Protein AF-A0A3M1WY08-F1 (afdb_monomer_lite)

Foldseek 3Di:
DPPDPPPPCCPLVVVLQVCLVPQDPVVLVVLLCVQAVPPDLPPDDPVNLLSSLLSLLSSCVVPVAPSLVVLLVSQVVCLVVLHAHQSNLSNLSSNLSHDCVPCVVVLLVLLQRPSNYPNLSNLLSCLLSLVLVCLVVLVVQLVVLVVQLVVDPDPVSVVVSVVSNVSSVVSNCSNVVVDVDRDDRPNVVCDRPVVNVVVVVVVVVVVVD

Radius of gyration: 18.57 Å; chains: 1; bounding box: 56×41×45 Å

Structure (mmCIF, N/CA/C/O backbone):
data_AF-A0A3M1WY08-F1
#
_entry.id   AF-A0A3M1WY08-F1
#
loop_
_atom_site.group_PDB
_atom_site.id
_atom_site.type_symbol
_atom_site.label_atom_id
_atom_site.label_alt_id
_atom_site.label_comp_id
_atom_site.label_asym_id
_atom_site.label_entity_id
_atom_site.label_seq_id
_atom_site.pdbx_PDB_ins_code
_atom_site.Cartn_x
_atom_site.Cartn_y
_atom_site.Cartn_z
_atom_site.occupancy
_atom_site.B_iso_or_equiv
_atom_site.auth_seq_id
_atom_site.auth_comp_id
_atom_site.auth_asym_id
_atom_site.auth_atom_id
_atom_site.pdbx_PDB_model_num
ATOM 1 N N . ASP A 1 1 ? 39.973 3.305 21.437 1.00 39.00 1 ASP A N 1
ATOM 2 C CA . ASP A 1 1 ? 38.713 2.553 21.429 1.00 39.00 1 ASP A CA 1
ATOM 3 C C . ASP A 1 1 ? 38.154 2.659 20.017 1.00 39.00 1 ASP A C 1
ATOM 5 O O . ASP A 1 1 ? 37.975 3.789 19.579 1.00 39.00 1 ASP A O 1
ATOM 9 N N . PRO A 1 2 ? 38.047 1.570 19.239 1.00 34.75 2 PRO A N 1
ATOM 10 C CA . PRO A 1 2 ? 37.620 1.610 17.841 1.00 34.75 2 PRO A CA 1
ATOM 11 C C . PRO A 1 2 ? 36.084 1.675 17.720 1.00 34.75 2 PRO A C 1
ATOM 13 O O . PRO A 1 2 ? 35.477 0.913 16.980 1.00 34.75 2 PRO A O 1
ATOM 16 N N . ASN A 1 3 ? 35.474 2.605 18.453 1.00 42.81 3 ASN A N 1
ATOM 17 C CA . ASN A 1 3 ? 34.125 3.131 18.248 1.00 42.81 3 ASN A CA 1
ATOM 18 C C . ASN A 1 3 ? 34.355 4.517 17.617 1.00 42.81 3 ASN A C 1
ATOM 20 O O . ASN A 1 3 ? 35.077 5.313 18.207 1.00 42.81 3 ASN A O 1
ATOM 24 N N . THR A 1 4 ? 33.928 4.878 16.410 1.00 40.69 4 THR A N 1
ATOM 25 C CA . THR A 1 4 ? 32.562 4.856 15.866 1.00 40.69 4 THR A CA 1
ATOM 26 C C . THR A 1 4 ? 32.618 4.964 14.331 1.00 40.69 4 THR A C 1
ATOM 28 O O . THR A 1 4 ? 32.164 5.937 13.734 1.00 40.69 4 THR A O 1
ATOM 31 N N . GLY A 1 5 ? 33.240 3.991 13.668 1.00 36.59 5 GLY A N 1
ATOM 32 C CA . GLY A 1 5 ? 33.215 3.896 12.209 1.00 36.59 5 GLY A CA 1
AT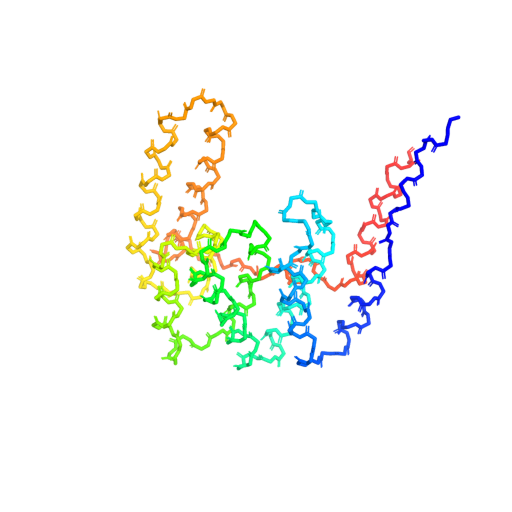OM 33 C C . GLY A 1 5 ? 31.953 3.183 11.737 1.00 36.59 5 GLY A C 1
ATOM 34 O O . GLY A 1 5 ? 32.057 2.072 11.226 1.00 36.59 5 GLY A O 1
ATOM 35 N N . GLN A 1 6 ? 30.772 3.779 11.929 1.00 37.97 6 GLN A N 1
ATOM 36 C CA . GLN A 1 6 ? 29.616 3.392 11.120 1.00 37.97 6 GLN A CA 1
ATOM 37 C C . GLN A 1 6 ? 29.927 3.845 9.695 1.00 37.97 6 GLN A C 1
ATOM 39 O O . GLN A 1 6 ? 29.707 4.992 9.318 1.00 37.97 6 GLN A O 1
ATOM 44 N N . SER A 1 7 ? 30.541 2.949 8.925 1.00 37.81 7 SER A N 1
ATOM 45 C CA . SER A 1 7 ? 30.553 3.062 7.477 1.00 37.81 7 SER A CA 1
ATOM 46 C C . SER A 1 7 ? 29.092 3.031 7.056 1.00 37.81 7 SER A C 1
ATOM 48 O O . SER A 1 7 ? 28.492 1.960 7.065 1.00 37.81 7 SER A O 1
ATOM 50 N N . LEU A 1 8 ? 28.509 4.197 6.757 1.00 41.47 8 LEU A N 1
ATOM 51 C CA . LEU A 1 8 ? 27.270 4.284 5.989 1.00 41.47 8 LEU A CA 1
ATOM 52 C C . LEU A 1 8 ? 27.495 3.402 4.763 1.00 41.47 8 LEU A C 1
ATOM 54 O O . LEU A 1 8 ? 28.369 3.681 3.938 1.00 41.47 8 LEU A O 1
ATOM 58 N N . CYS A 1 9 ? 26.841 2.248 4.730 1.00 39.50 9 CYS A N 1
ATOM 59 C CA . CYS A 1 9 ? 27.095 1.261 3.704 1.00 39.50 9 CYS A CA 1
ATOM 60 C C . CYS A 1 9 ? 26.391 1.741 2.432 1.00 39.50 9 CYS A C 1
ATOM 62 O O . CYS A 1 9 ? 25.242 1.411 2.189 1.00 39.50 9 CYS A O 1
ATOM 64 N N . TYR A 1 10 ? 27.069 2.559 1.624 1.00 46.62 10 TYR A N 1
ATOM 65 C CA . TYR A 1 10 ? 26.582 3.065 0.330 1.00 46.62 10 TYR A CA 1
ATOM 66 C C . TYR A 1 10 ? 26.549 1.984 -0.774 1.00 46.62 10 TYR A C 1
ATOM 68 O O . TYR A 1 10 ? 26.528 2.292 -1.965 1.00 46.62 10 TYR A O 1
ATOM 76 N N . GLU A 1 11 ? 26.630 0.706 -0.414 1.00 47.31 11 GLU A N 1
ATOM 77 C CA . GLU A 1 11 ? 26.754 -0.415 -1.350 1.00 47.31 11 GLU A CA 1
ATOM 78 C C . GLU A 1 11 ? 25.417 -0.840 -1.997 1.00 47.31 11 GLU A C 1
ATOM 80 O O . GLU A 1 11 ? 25.433 -1.105 -3.205 1.00 47.31 11 GLU A O 1
ATOM 85 N N . PRO A 1 12 ? 24.254 -0.830 -1.304 1.00 57.78 12 PRO A N 1
ATOM 86 C CA . PRO A 1 12 ? 22.945 -1.059 -1.937 1.00 57.78 12 PRO A CA 1
ATOM 87 C C . PRO A 1 12 ? 22.612 -0.009 -3.007 1.00 57.78 12 PRO A C 1
ATOM 89 O O . PRO A 1 12 ? 22.041 -0.294 -4.065 1.00 57.78 12 PRO A O 1
ATOM 92 N N . LEU A 1 13 ? 23.129 1.193 -2.786 1.00 55.31 13 LEU A N 1
ATOM 93 C CA . LEU A 1 13 ? 22.797 2.378 -3.534 1.00 55.31 13 LEU A CA 1
ATOM 94 C C . LEU A 1 13 ? 23.194 2.351 -5.012 1.00 55.31 13 LEU A C 1
ATOM 96 O O . LEU A 1 13 ? 22.468 2.833 -5.885 1.00 55.31 13 LEU A O 1
ATOM 100 N N . TRP A 1 14 ? 24.361 1.783 -5.317 1.00 54.50 14 TRP A N 1
ATOM 101 C CA . TRP A 1 14 ? 24.829 1.670 -6.698 1.00 54.50 14 TRP A CA 1
ATOM 102 C C . TRP A 1 14 ? 23.958 0.714 -7.511 1.00 54.50 14 TRP A C 1
ATOM 104 O O . TRP A 1 14 ? 23.712 0.968 -8.692 1.00 54.50 14 TRP A O 1
ATOM 114 N N . TYR A 1 15 ? 23.443 -0.347 -6.883 1.00 59.69 15 TYR A N 1
ATOM 115 C CA . TYR A 1 15 ? 22.494 -1.242 -7.536 1.00 59.69 15 TYR A CA 1
ATOM 116 C C . TYR A 1 15 ? 21.164 -0.540 -7.792 1.00 59.69 15 TYR A C 1
ATOM 118 O O . TYR A 1 15 ? 20.633 -0.686 -8.891 1.00 59.69 15 TYR A O 1
ATOM 126 N N . ALA A 1 16 ? 20.675 0.280 -6.857 1.00 61.69 16 ALA A N 1
ATOM 127 C CA . ALA A 1 16 ? 19.455 1.057 -7.056 1.00 61.69 16 ALA A CA 1
ATOM 128 C C . ALA A 1 16 ? 19.590 2.095 -8.184 1.00 61.69 16 ALA A C 1
ATOM 130 O O . ALA A 1 16 ? 18.712 2.195 -9.043 1.00 61.69 16 ALA A O 1
ATOM 131 N N . ILE A 1 17 ? 20.723 2.803 -8.259 1.00 61.94 17 ILE A N 1
ATOM 132 C CA . ILE A 1 17 ? 21.015 3.766 -9.336 1.00 61.94 17 ILE A CA 1
ATOM 133 C C . ILE A 1 17 ? 21.046 3.082 -10.711 1.00 61.94 17 ILE A C 1
ATOM 135 O O . ILE A 1 17 ? 20.491 3.607 -11.680 1.00 61.94 17 ILE A O 1
ATOM 139 N N . VAL A 1 18 ? 21.690 1.915 -10.819 1.00 62.09 18 VAL A N 1
ATOM 140 C CA . VAL A 1 18 ? 21.754 1.165 -12.083 1.00 62.09 18 VAL A CA 1
ATOM 141 C C . VAL A 1 18 ? 20.388 0.565 -12.426 1.00 62.09 18 VAL A C 1
ATOM 143 O O . VAL A 1 18 ? 19.943 0.680 -13.569 1.00 62.09 18 VAL A O 1
ATOM 146 N N . ALA A 1 19 ? 19.692 -0.024 -11.451 1.00 64.44 19 ALA A N 1
ATOM 147 C CA . ALA A 1 19 ? 18.370 -0.615 -11.640 1.00 64.44 19 ALA A CA 1
ATOM 148 C C . ALA A 1 19 ? 17.331 0.419 -12.104 1.00 64.44 19 ALA A C 1
ATOM 150 O O . ALA A 1 19 ? 16.532 0.108 -12.986 1.00 64.44 19 ALA A O 1
ATOM 151 N N . GLU A 1 20 ? 17.400 1.667 -11.617 1.00 70.81 20 GLU A N 1
ATOM 152 C CA . GLU A 1 20 ? 16.514 2.765 -12.043 1.00 70.81 20 GLU A CA 1
ATOM 153 C C . GLU A 1 20 ? 16.529 2.972 -13.571 1.00 70.81 20 GLU A C 1
ATOM 155 O O . GLU A 1 20 ? 15.514 3.339 -14.169 1.00 70.81 20 GLU A O 1
ATOM 160 N N . LYS A 1 21 ? 17.676 2.747 -14.227 1.00 79.69 21 LYS A N 1
ATOM 161 C CA . LYS A 1 21 ? 17.840 2.937 -15.681 1.00 79.69 21 LYS A CA 1
ATOM 162 C C . LYS A 1 21 ? 17.587 1.671 -16.500 1.00 79.69 21 LYS A C 1
ATOM 164 O O . LYS A 1 21 ? 17.552 1.744 -17.729 1.00 79.69 21 LYS A O 1
ATOM 169 N N . HIS A 1 22 ? 17.392 0.532 -15.843 1.00 83.94 22 HIS A N 1
ATOM 170 C CA . HIS A 1 22 ? 17.233 -0.775 -16.473 1.00 83.94 22 HIS A CA 1
ATOM 171 C C . HIS A 1 22 ? 16.043 -1.533 -15.864 1.00 83.94 22 HIS A C 1
ATOM 173 O O . HIS A 1 22 ? 16.245 -2.563 -15.218 1.00 83.94 22 HIS A O 1
ATOM 179 N N . PRO A 1 23 ? 14.803 -1.042 -16.061 1.00 86.06 23 PRO A N 1
ATOM 180 C CA . PRO A 1 23 ? 13.625 -1.681 -15.493 1.00 86.06 23 PRO A CA 1
ATOM 181 C C . PRO A 1 23 ? 13.469 -3.105 -16.040 1.00 86.06 23 PRO A C 1
ATOM 183 O O . PRO A 1 23 ? 13.414 -3.324 -17.252 1.00 86.06 23 PRO A O 1
ATOM 186 N N . ASP A 1 24 ? 13.382 -4.077 -15.134 1.00 89.50 24 ASP A N 1
ATOM 187 C CA . ASP A 1 24 ? 13.261 -5.495 -15.460 1.00 89.50 24 ASP A CA 1
ATOM 188 C C . ASP A 1 24 ? 12.313 -6.180 -14.472 1.00 89.50 24 ASP A C 1
ATOM 190 O O . ASP A 1 24 ? 12.511 -6.132 -13.257 1.00 89.50 24 ASP A O 1
ATOM 194 N N . LEU A 1 25 ? 11.291 -6.860 -14.996 1.00 91.25 25 LEU A N 1
ATOM 195 C CA . LEU A 1 25 ? 10.300 -7.588 -14.199 1.00 91.25 25 LEU A CA 1
ATOM 196 C C . LEU A 1 25 ? 10.903 -8.654 -13.274 1.00 91.25 25 LEU A C 1
ATOM 198 O O . LEU A 1 25 ? 10.283 -9.020 -12.275 1.00 91.25 25 LEU A O 1
ATOM 202 N N . ARG A 1 26 ? 12.103 -9.160 -13.579 1.00 91.94 26 ARG A N 1
ATOM 203 C CA . ARG A 1 26 ? 12.811 -10.133 -12.732 1.00 91.94 26 ARG A CA 1
ATOM 204 C C . ARG A 1 26 ? 13.251 -9.543 -11.393 1.00 91.94 26 ARG A C 1
ATOM 206 O O . ARG A 1 26 ? 13.532 -10.314 -10.484 1.00 91.94 26 ARG A O 1
ATOM 213 N N . LEU A 1 27 ? 13.296 -8.216 -11.263 1.00 91.06 27 LEU A N 1
ATOM 214 C CA . LEU A 1 27 ? 13.637 -7.530 -10.014 1.00 91.06 27 LEU A CA 1
ATOM 215 C C . LEU A 1 27 ? 12.476 -7.498 -9.016 1.00 91.06 27 LEU A C 1
ATOM 217 O O . LEU A 1 27 ? 12.706 -7.314 -7.829 1.00 91.06 27 LEU A O 1
ATOM 221 N N . VAL A 1 28 ? 11.241 -7.713 -9.471 1.00 94.25 28 VAL A N 1
ATOM 222 C CA . VAL A 1 28 ? 10.043 -7.549 -8.635 1.00 94.25 28 VAL A CA 1
ATOM 223 C C . VAL A 1 28 ? 10.025 -8.533 -7.471 1.00 94.25 28 VAL A C 1
ATOM 225 O O . VAL A 1 28 ? 9.805 -8.121 -6.340 1.00 94.25 28 VAL A O 1
ATOM 228 N N . ASP A 1 29 ? 10.273 -9.820 -7.731 1.00 93.75 29 ASP A N 1
ATOM 229 C CA . ASP A 1 29 ? 10.226 -10.835 -6.672 1.00 93.75 29 ASP A CA 1
ATOM 230 C C . ASP A 1 29 ? 11.361 -10.628 -5.640 1.00 93.75 29 ASP A C 1
ATOM 232 O O . ASP A 1 29 ? 11.044 -10.572 -4.457 1.00 93.75 29 ASP A O 1
ATOM 236 N N . PRO A 1 30 ? 12.634 -10.388 -6.032 1.00 91.56 30 PRO A N 1
ATOM 237 C CA . PRO A 1 30 ? 13.692 -10.023 -5.083 1.00 91.56 30 PRO A CA 1
ATOM 238 C C . PRO A 1 30 ? 13.403 -8.767 -4.252 1.00 91.56 30 PRO A C 1
ATOM 240 O O . PRO A 1 30 ? 13.716 -8.745 -3.066 1.00 91.56 30 PRO A O 1
ATOM 243 N N . LEU A 1 31 ? 12.809 -7.726 -4.849 1.00 92.31 31 LEU A N 1
ATOM 244 C CA . LEU A 1 31 ? 12.444 -6.502 -4.125 1.00 92.31 31 LEU A CA 1
ATOM 245 C C . LEU A 1 31 ? 11.322 -6.766 -3.116 1.00 92.31 31 LEU A C 1
ATOM 247 O O . LEU A 1 31 ? 11.406 -6.325 -1.973 1.00 92.31 31 LEU A O 1
ATOM 251 N N . LEU A 1 32 ? 10.293 -7.516 -3.517 1.00 94.12 32 LEU A N 1
ATOM 252 C CA . LEU A 1 32 ? 9.224 -7.926 -2.609 1.00 94.12 32 LEU A CA 1
ATOM 253 C C . LEU A 1 32 ? 9.763 -8.805 -1.482 1.00 94.12 32 LEU A C 1
ATOM 255 O O . LEU A 1 32 ? 9.368 -8.605 -0.342 1.00 94.12 32 LEU A O 1
ATOM 259 N N . ASP A 1 33 ? 10.670 -9.736 -1.768 1.00 90.75 33 ASP A N 1
ATOM 260 C CA . ASP A 1 33 ? 11.276 -10.584 -0.742 1.00 90.75 33 ASP A CA 1
ATOM 261 C C . ASP A 1 33 ? 12.141 -9.770 0.229 1.00 90.75 33 ASP A C 1
ATOM 263 O O . ASP A 1 33 ? 12.034 -9.974 1.435 1.00 90.75 33 ASP A O 1
ATOM 267 N N . CYS A 1 34 ? 12.915 -8.802 -0.274 1.00 88.69 34 CYS A N 1
ATOM 268 C CA . CYS A 1 34 ? 13.698 -7.875 0.546 1.00 88.69 34 CYS A CA 1
ATOM 269 C C . CYS A 1 34 ? 12.821 -7.084 1.526 1.00 88.69 34 CYS A C 1
ATOM 271 O O . CYS A 1 34 ? 13.208 -6.884 2.674 1.00 88.69 34 CYS A O 1
ATOM 273 N N . ILE A 1 35 ? 11.648 -6.631 1.077 1.00 90.56 35 ILE A N 1
ATOM 274 C CA . ILE A 1 35 ? 10.752 -5.812 1.900 1.00 90.56 35 ILE A CA 1
ATOM 275 C C . ILE A 1 35 ? 9.895 -6.679 2.828 1.00 90.56 35 ILE A C 1
ATOM 277 O O . ILE A 1 35 ? 9.700 -6.331 3.986 1.00 90.56 35 ILE A O 1
ATOM 281 N N . LEU A 1 36 ? 9.351 -7.790 2.330 1.00 92.00 36 LEU A N 1
ATOM 282 C CA . LEU A 1 36 ? 8.291 -8.553 2.999 1.00 92.00 36 LEU A CA 1
ATOM 283 C C . LEU A 1 36 ? 8.791 -9.781 3.765 1.00 92.00 36 LEU A C 1
ATOM 285 O O . LEU A 1 36 ? 8.032 -10.360 4.540 1.00 92.00 36 LEU A O 1
ATOM 289 N N . ASN A 1 37 ? 10.042 -10.194 3.555 1.00 87.50 37 ASN A N 1
ATOM 290 C CA . ASN A 1 37 ? 10.670 -11.308 4.263 1.00 87.50 37 ASN A CA 1
ATOM 291 C C . ASN A 1 37 ? 12.066 -10.913 4.802 1.00 87.50 37 ASN A C 1
ATOM 293 O O . ASN A 1 37 ? 13.048 -11.581 4.463 1.00 87.50 37 ASN A O 1
ATOM 297 N N . PRO A 1 38 ? 12.188 -9.842 5.613 1.00 80.50 38 PRO A N 1
ATOM 298 C CA . PRO A 1 38 ? 13.476 -9.453 6.189 1.00 80.50 38 PRO A CA 1
ATOM 299 C C . PRO A 1 38 ? 14.021 -10.548 7.123 1.00 80.50 38 PRO A C 1
ATOM 301 O O . PRO A 1 38 ? 13.250 -11.253 7.780 1.00 80.50 38 PRO A O 1
ATOM 304 N N . GLU A 1 39 ? 15.351 -10.692 7.192 1.00 74.19 39 GLU A N 1
ATOM 305 C CA . GLU A 1 39 ? 16.006 -11.673 8.077 1.00 74.19 39 GLU A CA 1
ATOM 306 C C . GLU A 1 39 ? 15.696 -11.410 9.560 1.00 74.19 39 GLU A C 1
ATOM 308 O O . GLU A 1 39 ? 15.481 -12.355 10.321 1.00 74.19 39 GLU A O 1
ATOM 313 N N . ASP A 1 40 ? 15.604 -10.134 9.943 1.00 71.25 40 ASP A N 1
ATOM 314 C CA . ASP A 1 40 ? 15.055 -9.680 11.216 1.00 71.25 40 ASP A CA 1
ATOM 315 C C . ASP A 1 40 ? 13.958 -8.631 10.941 1.00 71.25 40 ASP A C 1
ATOM 317 O O . ASP A 1 40 ? 14.243 -7.563 10.394 1.00 71.25 40 ASP A O 1
ATOM 321 N N . PRO A 1 41 ? 12.691 -8.900 11.303 1.00 63.88 41 PRO A N 1
ATOM 322 C CA . PRO A 1 41 ? 11.586 -7.973 11.089 1.00 63.88 41 PRO A CA 1
ATOM 323 C C . PRO A 1 41 ? 11.631 -6.736 11.992 1.00 63.88 41 PRO A C 1
ATOM 325 O O . PRO A 1 41 ? 10.709 -5.933 11.889 1.00 63.88 41 PRO A O 1
ATOM 328 N N . TYR A 1 42 ? 12.637 -6.597 12.866 1.00 64.19 42 TYR A N 1
ATOM 329 C CA . TYR A 1 42 ? 12.863 -5.462 13.768 1.00 64.19 42 TYR A CA 1
ATOM 330 C C . TYR A 1 42 ? 14.254 -4.809 13.626 1.00 64.19 42 TYR A C 1
ATOM 332 O O . TYR A 1 42 ? 14.485 -3.781 14.265 1.00 64.19 42 TYR A O 1
ATOM 340 N N . ASP A 1 43 ? 15.153 -5.369 12.806 1.00 64.62 43 ASP A N 1
ATOM 341 C CA . ASP A 1 43 ? 16.475 -4.809 12.466 1.00 64.62 43 ASP A CA 1
ATOM 342 C C . ASP A 1 43 ? 16.502 -4.474 10.969 1.00 64.62 43 ASP A C 1
ATOM 344 O O . ASP A 1 43 ? 17.055 -5.193 10.135 1.00 64.62 43 ASP A O 1
ATOM 348 N N . PHE A 1 44 ? 15.777 -3.414 10.615 1.00 62.59 44 PHE A N 1
ATOM 349 C CA . PHE A 1 44 ? 15.610 -2.963 9.239 1.00 62.59 44 PHE A CA 1
ATOM 350 C C . PHE A 1 44 ? 16.471 -1.726 8.965 1.00 62.59 44 PHE A C 1
ATOM 352 O O . PHE A 1 44 ? 16.392 -0.720 9.667 1.00 62.59 44 PHE A O 1
ATOM 359 N N . ASP A 1 45 ? 17.291 -1.800 7.914 1.00 70.44 45 ASP A N 1
ATOM 360 C CA . ASP A 1 45 ? 17.950 -0.630 7.336 1.00 70.44 45 ASP A CA 1
ATOM 361 C C . ASP A 1 45 ? 16.909 0.156 6.528 1.00 70.44 45 ASP A C 1
ATOM 363 O O . ASP A 1 45 ? 16.575 -0.212 5.396 1.00 70.44 45 ASP A O 1
ATOM 367 N N . ASP A 1 46 ? 16.376 1.221 7.133 1.00 70.69 46 ASP A N 1
ATOM 368 C CA . ASP A 1 46 ? 15.369 2.098 6.523 1.00 70.69 46 ASP A CA 1
ATOM 369 C C . ASP A 1 46 ? 15.802 2.580 5.125 1.00 70.69 46 ASP A C 1
ATOM 371 O O . ASP A 1 46 ? 14.973 2.684 4.221 1.00 70.69 46 ASP A O 1
ATOM 375 N N . SER A 1 47 ? 17.108 2.771 4.895 1.00 75.50 47 SER A N 1
ATOM 376 C CA . SER A 1 47 ? 17.631 3.226 3.600 1.00 75.50 47 SER A CA 1
ATOM 377 C C . SER A 1 47 ? 17.439 2.172 2.506 1.00 75.50 47 SER A C 1
ATOM 379 O O . SER A 1 47 ? 17.029 2.498 1.391 1.00 75.50 47 SER A O 1
ATOM 381 N N . LEU A 1 48 ? 17.679 0.895 2.824 1.00 81.25 48 LEU A N 1
ATOM 382 C CA . LEU A 1 48 ? 17.498 -0.214 1.883 1.00 81.25 48 LEU A CA 1
ATOM 383 C C . LEU A 1 48 ? 16.017 -0.421 1.533 1.00 81.25 48 LEU A C 1
ATOM 385 O O . LEU A 1 48 ? 15.680 -0.701 0.381 1.00 81.25 48 LEU A O 1
ATOM 389 N N . LEU A 1 49 ? 15.124 -0.284 2.514 1.00 85.88 49 LEU A N 1
ATOM 390 C CA . LEU A 1 49 ? 13.686 -0.434 2.290 1.00 85.88 49 LEU A CA 1
ATOM 391 C C . LEU A 1 49 ? 13.111 0.724 1.475 1.00 85.88 49 LEU A C 1
ATOM 393 O O . LEU A 1 49 ? 12.304 0.488 0.574 1.00 85.88 49 LEU A O 1
ATOM 397 N N . GLU A 1 50 ? 13.562 1.954 1.722 1.00 82.25 50 GLU A N 1
ATOM 398 C CA . GLU A 1 50 ? 13.225 3.107 0.886 1.00 82.25 50 GLU A CA 1
ATOM 399 C C . GLU A 1 50 ? 13.727 2.931 -0.554 1.00 82.25 50 GLU A C 1
ATOM 401 O O . GLU A 1 50 ? 12.992 3.208 -1.508 1.00 82.25 50 GLU A O 1
ATOM 406 N N . GLU A 1 51 ? 14.949 2.418 -0.729 1.00 83.94 51 GLU A N 1
ATOM 407 C CA . GLU A 1 51 ? 15.510 2.069 -2.036 1.00 83.94 51 GLU A CA 1
ATOM 408 C C . GLU A 1 51 ? 14.656 1.030 -2.767 1.00 83.94 51 GLU A C 1
ATOM 410 O O . GLU A 1 51 ? 14.283 1.219 -3.933 1.00 83.94 51 GLU A O 1
ATOM 415 N N . ALA A 1 52 ? 14.304 -0.051 -2.074 1.00 88.69 52 ALA A N 1
ATOM 416 C CA . ALA A 1 52 ? 13.498 -1.120 -2.636 1.00 88.69 52 ALA A CA 1
ATOM 417 C C . ALA A 1 52 ? 12.075 -0.643 -2.967 1.00 88.69 52 ALA A C 1
ATOM 419 O O . ALA A 1 52 ? 11.554 -0.956 -4.042 1.00 88.69 52 ALA A O 1
ATOM 420 N N . SER A 1 53 ? 11.473 0.162 -2.087 1.00 90.12 53 SER A N 1
ATOM 421 C CA . SER A 1 53 ? 10.162 0.789 -2.285 1.00 90.12 53 SER A CA 1
ATOM 422 C C . SER A 1 53 ? 10.143 1.675 -3.527 1.00 90.12 53 SER A C 1
ATOM 424 O O . SER A 1 53 ? 9.265 1.544 -4.386 1.00 90.12 53 SER A O 1
ATOM 426 N N . TYR A 1 54 ? 11.158 2.535 -3.662 1.00 88.69 54 TYR A N 1
ATOM 427 C CA . TYR A 1 54 ? 11.330 3.413 -4.812 1.00 88.69 54 TYR A CA 1
ATOM 428 C C . TYR A 1 54 ? 11.360 2.609 -6.119 1.00 88.69 54 TYR A C 1
ATOM 430 O O . TYR A 1 54 ? 10.592 2.894 -7.044 1.00 88.69 54 TYR A O 1
ATOM 438 N N . LEU A 1 55 ? 12.214 1.581 -6.187 1.00 90.25 55 LEU A N 1
ATOM 439 C CA . LEU A 1 55 ? 12.367 0.753 -7.385 1.00 90.25 55 LEU A CA 1
ATOM 440 C C . LEU A 1 55 ? 11.091 -0.023 -7.703 1.00 90.25 55 LEU A C 1
ATOM 442 O O . LEU A 1 55 ? 10.683 -0.087 -8.862 1.00 90.25 55 LEU A O 1
ATOM 446 N N . LEU A 1 56 ? 10.440 -0.595 -6.689 1.00 94.50 56 LEU A N 1
ATOM 447 C CA . LEU A 1 56 ? 9.204 -1.349 -6.863 1.00 94.50 56 LEU A CA 1
ATOM 448 C C . LEU A 1 56 ? 8.078 -0.458 -7.405 1.00 94.50 56 LEU A C 1
ATOM 450 O O . LEU A 1 56 ? 7.373 -0.860 -8.331 1.00 94.50 56 LEU A O 1
ATOM 454 N N . SER A 1 57 ? 7.940 0.762 -6.882 1.00 92.81 57 SER A N 1
ATOM 455 C CA . SER A 1 57 ? 6.946 1.731 -7.355 1.00 92.81 57 SER A CA 1
ATOM 456 C C . SER A 1 57 ? 7.233 2.196 -8.791 1.00 92.81 57 SER A C 1
ATOM 458 O O . SER A 1 57 ? 6.332 2.238 -9.629 1.00 92.81 57 SER A O 1
ATOM 460 N N . GLN A 1 58 ? 8.502 2.435 -9.137 1.00 91.12 58 GLN A N 1
ATOM 461 C CA . GLN A 1 58 ? 8.906 2.751 -10.512 1.00 91.12 58 GLN A CA 1
ATOM 462 C C . GLN A 1 58 ? 8.631 1.584 -11.484 1.00 91.12 58 GLN A C 1
ATOM 464 O O . GLN A 1 58 ? 8.168 1.787 -12.614 1.00 91.12 58 GLN A O 1
ATOM 469 N N . LEU A 1 59 ? 8.896 0.344 -11.057 1.00 94.06 59 LEU A N 1
ATOM 470 C CA . LEU A 1 59 ? 8.566 -0.853 -11.831 1.00 94.06 59 LEU A CA 1
ATOM 471 C C . LEU A 1 59 ? 7.053 -0.990 -12.013 1.00 94.06 59 LEU A C 1
ATOM 473 O O . LEU A 1 59 ? 6.630 -1.415 -13.084 1.00 94.06 59 LEU A O 1
ATOM 477 N N . ALA A 1 60 ? 6.245 -0.591 -11.028 1.00 96.06 60 ALA A N 1
ATOM 478 C CA . ALA A 1 60 ? 4.790 -0.590 -11.142 1.00 96.06 60 ALA A CA 1
ATOM 479 C C . ALA A 1 60 ? 4.274 0.379 -12.207 1.00 96.06 60 ALA A C 1
ATOM 481 O O . ALA A 1 60 ? 3.338 0.043 -12.927 1.00 96.06 60 ALA A O 1
ATOM 482 N N . GLU A 1 61 ? 4.907 1.538 -12.377 1.00 92.62 61 GLU A N 1
ATOM 483 C CA . GLU A 1 61 ? 4.579 2.441 -13.486 1.00 92.62 61 GLU A CA 1
ATOM 484 C C . GLU A 1 61 ? 5.034 1.896 -14.844 1.00 92.62 61 GLU A C 1
ATOM 486 O O . GLU A 1 61 ? 4.363 2.098 -15.855 1.00 92.62 61 GLU A O 1
ATOM 491 N N . THR A 1 62 ? 6.167 1.189 -14.875 1.00 94.12 62 THR A N 1
ATOM 492 C CA . THR A 1 62 ? 6.726 0.634 -16.118 1.00 94.12 62 THR A CA 1
ATOM 493 C C . THR A 1 62 ? 5.978 -0.620 -16.584 1.00 94.12 62 THR A C 1
ATOM 495 O O . THR A 1 62 ? 5.785 -0.821 -17.783 1.00 94.12 62 THR A O 1
ATOM 498 N N . PHE A 1 63 ? 5.542 -1.456 -15.641 1.00 96.62 63 PHE A N 1
ATOM 499 C CA . PHE A 1 63 ? 4.865 -2.733 -15.865 1.00 96.62 63 PHE A CA 1
ATOM 500 C C . PHE A 1 63 ? 3.553 -2.804 -15.052 1.00 96.62 63 PHE A C 1
ATOM 502 O O . PHE A 1 63 ? 3.434 -3.588 -14.099 1.00 96.62 63 PHE A O 1
ATOM 509 N N . PRO A 1 64 ? 2.555 -1.969 -15.400 1.00 96.12 64 PRO A N 1
ATOM 510 C CA . PRO A 1 64 ? 1.351 -1.766 -14.590 1.00 96.12 64 PRO A CA 1
ATOM 511 C C . PRO A 1 64 ? 0.405 -2.971 -14.557 1.00 96.12 64 PRO A C 1
ATOM 513 O O . PRO A 1 64 ? -0.435 -3.065 -13.665 1.00 96.12 64 PRO A O 1
ATOM 516 N N . ALA A 1 65 ? 0.534 -3.915 -15.493 1.00 95.19 65 ALA A N 1
ATOM 517 C CA . ALA A 1 65 ? -0.280 -5.127 -15.496 1.00 95.19 65 ALA A CA 1
ATOM 518 C C . ALA A 1 65 ? 0.298 -6.214 -14.574 1.00 95.19 65 ALA A C 1
ATOM 520 O O . ALA A 1 65 ? -0.449 -7.009 -14.008 1.00 95.19 65 ALA A O 1
ATOM 521 N N . GLU A 1 66 ? 1.619 -6.269 -14.412 1.00 97.69 66 GLU A N 1
ATOM 522 C CA . GLU A 1 66 ? 2.307 -7.372 -13.744 1.00 97.69 66 GLU A CA 1
ATOM 523 C C . GLU A 1 66 ? 2.681 -7.053 -12.298 1.00 97.69 66 GLU A C 1
ATOM 525 O O . GLU A 1 66 ? 2.477 -7.883 -11.406 1.00 97.69 66 GLU A O 1
ATOM 530 N N . VAL A 1 67 ? 3.247 -5.870 -12.054 1.00 98.00 67 VAL A N 1
ATOM 531 C CA . VAL A 1 67 ? 3.843 -5.533 -10.754 1.00 98.00 67 VAL A CA 1
ATOM 532 C C . VAL A 1 67 ? 2.783 -5.363 -9.669 1.00 98.00 67 VAL A C 1
ATOM 534 O O . VAL A 1 67 ? 2.901 -6.060 -8.661 1.00 98.00 67 VAL A O 1
ATOM 537 N N . PRO A 1 68 ? 1.699 -4.580 -9.854 1.00 98.19 68 PRO A N 1
ATOM 538 C CA . PRO A 1 68 ? 0.652 -4.474 -8.837 1.00 98.19 68 PRO A CA 1
ATOM 539 C C . PRO A 1 68 ? 0.027 -5.828 -8.481 1.00 98.19 68 PRO A C 1
ATOM 541 O O . PRO A 1 68 ? -0.278 -6.088 -7.319 1.00 98.19 68 PRO A O 1
ATOM 544 N N . LEU A 1 69 ? -0.121 -6.730 -9.461 1.00 98.31 69 LEU A N 1
ATOM 545 C CA . LEU A 1 69 ? -0.659 -8.073 -9.228 1.00 98.31 69 LEU A CA 1
ATOM 546 C C . LEU A 1 69 ? 0.295 -8.963 -8.432 1.00 98.31 69 LEU A C 1
ATOM 548 O O . LEU A 1 69 ? -0.165 -9.711 -7.563 1.00 98.31 69 LEU A O 1
ATOM 552 N N . LYS A 1 70 ? 1.601 -8.892 -8.712 1.00 98.38 70 LYS A N 1
ATOM 553 C CA . LYS A 1 70 ? 2.635 -9.579 -7.926 1.00 98.38 70 LYS A CA 1
ATOM 554 C C . LYS A 1 70 ? 2.680 -9.046 -6.496 1.00 98.38 70 LYS A C 1
ATOM 556 O O . LYS A 1 70 ? 2.672 -9.850 -5.564 1.00 98.38 70 L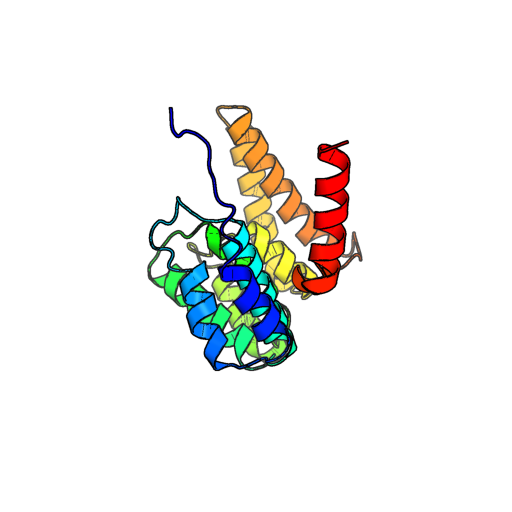YS A O 1
ATOM 561 N N . THR A 1 71 ? 2.633 -7.726 -6.324 1.00 98.38 71 THR A N 1
ATOM 562 C CA . THR A 1 71 ? 2.594 -7.066 -5.013 1.00 98.38 71 THR A CA 1
ATOM 563 C C . THR A 1 71 ? 1.357 -7.480 -4.217 1.00 98.38 71 THR A C 1
ATOM 565 O O . THR A 1 71 ? 1.483 -7.947 -3.085 1.00 98.38 71 THR A O 1
ATOM 568 N N . LEU A 1 72 ? 0.163 -7.406 -4.817 1.00 98.50 72 LEU A N 1
ATOM 569 C CA . LEU A 1 72 ? -1.079 -7.826 -4.164 1.00 98.50 72 LEU A CA 1
ATOM 570 C C . LEU A 1 72 ? -1.041 -9.313 -3.786 1.00 98.50 72 LEU A C 1
ATOM 572 O O . LEU A 1 72 ? -1.408 -9.672 -2.672 1.00 98.50 72 LEU A O 1
ATOM 576 N N . ALA A 1 73 ? -0.539 -10.179 -4.672 1.00 98.31 73 ALA A N 1
ATOM 577 C CA . ALA A 1 73 ? -0.394 -11.602 -4.373 1.00 98.31 73 ALA A CA 1
ATOM 578 C C . ALA A 1 73 ? 0.583 -11.870 -3.213 1.00 98.31 73 ALA A C 1
ATOM 580 O O . ALA A 1 73 ? 0.357 -12.788 -2.424 1.00 98.31 73 ALA A O 1
ATOM 581 N N . ALA A 1 74 ? 1.668 -11.102 -3.094 1.00 97.50 74 ALA A N 1
ATOM 582 C CA . ALA A 1 74 ? 2.606 -11.231 -1.982 1.00 97.50 74 ALA A CA 1
ATOM 583 C C . ALA A 1 74 ? 1.950 -10.849 -0.646 1.00 97.50 74 ALA A C 1
ATOM 585 O O . ALA A 1 74 ? 1.990 -11.642 0.296 1.00 97.50 74 ALA A O 1
ATOM 586 N N . LEU A 1 75 ? 1.256 -9.710 -0.610 1.00 97.75 75 LEU A N 1
ATOM 587 C CA . LEU A 1 75 ? 0.504 -9.242 0.555 1.00 97.75 75 LEU A CA 1
ATOM 588 C C . LEU A 1 75 ? -0.602 -10.224 0.981 1.00 97.75 75 LEU A C 1
ATOM 590 O O . LEU A 1 75 ? -0.740 -10.549 2.161 1.00 97.75 75 LEU A O 1
ATOM 594 N N . GLU A 1 76 ? -1.358 -10.766 0.024 1.00 97.56 76 GLU A N 1
ATOM 595 C CA . GLU A 1 76 ? -2.382 -11.784 0.289 1.00 97.56 76 GLU A CA 1
ATOM 596 C C . GLU A 1 76 ? -1.787 -13.063 0.894 1.00 97.56 76 GLU A C 1
ATOM 598 O O . GLU A 1 76 ? -2.373 -13.640 1.814 1.00 97.56 76 GLU A O 1
ATOM 603 N N . ARG A 1 77 ? -0.613 -13.507 0.419 1.00 96.38 77 ARG A N 1
ATOM 604 C CA . ARG A 1 77 ? 0.082 -14.673 0.993 1.00 96.38 77 ARG A CA 1
ATOM 605 C C . ARG A 1 77 ? 0.478 -14.430 2.446 1.00 96.38 77 ARG A C 1
ATOM 607 O O . ARG A 1 77 ? 0.264 -15.317 3.270 1.00 96.38 77 ARG A O 1
ATOM 614 N N . MET A 1 78 ? 1.002 -13.252 2.771 1.00 93.81 78 MET A N 1
ATOM 615 C CA . MET A 1 78 ? 1.355 -12.897 4.152 1.00 93.81 78 MET A CA 1
ATOM 616 C C . MET A 1 78 ? 0.123 -12.864 5.053 1.00 93.81 78 MET A C 1
ATOM 618 O O . MET A 1 78 ? 0.102 -13.497 6.109 1.00 93.81 78 MET A O 1
ATOM 622 N N . ALA A 1 79 ? -0.949 -12.218 4.591 1.00 95.44 79 ALA A N 1
ATOM 623 C CA . ALA A 1 79 ? -2.213 -12.166 5.314 1.00 95.44 79 ALA A CA 1
ATOM 624 C C . ALA A 1 79 ? -2.799 -13.568 5.563 1.00 95.44 79 ALA A C 1
ATOM 626 O O . ALA A 1 79 ? -3.308 -13.840 6.652 1.00 95.44 79 ALA A O 1
ATOM 627 N N . ALA A 1 80 ? -2.687 -14.483 4.594 1.00 95.75 80 ALA A N 1
ATOM 628 C CA . ALA A 1 80 ? -3.107 -15.876 4.748 1.00 95.75 80 ALA A CA 1
ATOM 629 C C . ALA A 1 80 ? -2.248 -16.649 5.765 1.00 95.75 80 ALA A C 1
ATOM 631 O O . ALA A 1 80 ? -2.773 -17.491 6.500 1.00 95.75 80 ALA A O 1
ATOM 632 N N . ARG A 1 81 ? -0.945 -16.351 5.835 1.00 94.25 81 ARG A N 1
ATOM 633 C CA . ARG A 1 81 ? -0.015 -16.913 6.830 1.00 94.25 81 ARG A CA 1
ATOM 634 C C . ARG A 1 81 ? -0.124 -16.248 8.206 1.00 94.25 81 ARG A C 1
ATOM 636 O O . ARG A 1 81 ? 0.391 -16.803 9.172 1.00 94.25 81 ARG A O 1
ATOM 643 N N . LYS A 1 82 ? -0.869 -15.139 8.315 1.00 93.44 82 LYS A N 1
ATOM 644 C CA . LYS A 1 82 ? -1.024 -14.323 9.534 1.00 93.44 82 LYS A CA 1
ATOM 645 C C . LYS A 1 82 ? 0.313 -13.788 10.051 1.00 93.44 82 LYS A C 1
ATOM 647 O O . LYS A 1 82 ? 0.507 -13.663 11.2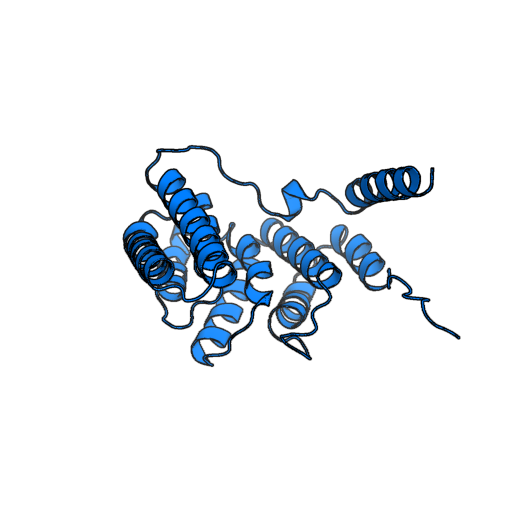58 1.00 93.44 82 LYS A O 1
ATOM 652 N N . GLU A 1 83 ? 1.227 -13.532 9.127 1.00 87.94 83 GLU A N 1
ATOM 653 C CA . GLU A 1 83 ? 2.517 -12.914 9.408 1.00 87.94 83 GLU A CA 1
ATOM 654 C C . GLU A 1 83 ? 2.305 -11.413 9.625 1.00 87.94 83 GLU A C 1
ATOM 656 O O . GLU A 1 83 ? 1.455 -10.807 8.969 1.00 87.94 83 GLU A O 1
ATOM 661 N N . ASP A 1 84 ? 3.046 -10.840 10.567 1.00 86.75 84 ASP A N 1
ATOM 662 C CA . ASP A 1 84 ? 3.114 -9.397 10.782 1.00 86.75 84 ASP A CA 1
ATOM 663 C C . ASP A 1 84 ? 4.452 -8.898 10.241 1.00 86.75 84 ASP A C 1
ATOM 665 O O . ASP A 1 84 ? 5.495 -9.498 10.514 1.00 86.75 84 ASP A O 1
ATOM 669 N N . CYS A 1 85 ? 4.413 -7.851 9.428 1.00 88.75 85 CYS A N 1
ATOM 670 C CA . CYS A 1 85 ? 5.575 -7.324 8.734 1.00 88.75 85 CYS A CA 1
ATOM 671 C C . CYS A 1 85 ? 5.501 -5.796 8.716 1.00 88.75 85 CYS A C 1
ATOM 673 O O . CYS A 1 85 ? 4.856 -5.218 7.837 1.00 88.75 85 CYS A O 1
ATOM 675 N N . PRO A 1 86 ? 6.169 -5.125 9.670 1.00 87.31 86 PRO A N 1
ATOM 676 C CA . PRO A 1 86 ? 6.165 -3.666 9.756 1.00 87.31 86 PRO A CA 1
ATOM 677 C C . PRO A 1 86 ? 6.629 -2.975 8.465 1.00 87.31 86 PRO A C 1
ATOM 679 O O . PRO A 1 86 ? 6.127 -1.909 8.117 1.00 87.31 86 PRO A O 1
ATOM 682 N N . SER A 1 87 ? 7.534 -3.602 7.710 1.00 89.81 87 SER A N 1
ATOM 683 C CA . SER A 1 87 ? 8.047 -3.101 6.431 1.00 89.81 87 SER A CA 1
ATOM 684 C C . SER A 1 87 ? 7.057 -3.227 5.264 1.00 89.81 87 SER A C 1
ATOM 686 O O . SER A 1 87 ? 7.304 -2.684 4.188 1.00 89.81 87 SER A O 1
ATOM 688 N N . ALA A 1 88 ? 5.892 -3.858 5.439 1.00 92.44 88 ALA A N 1
ATOM 689 C CA . ALA A 1 88 ? 4.868 -3.918 4.394 1.00 92.44 88 ALA A CA 1
ATOM 690 C C . ALA A 1 88 ? 4.340 -2.530 3.975 1.00 92.44 88 ALA A C 1
ATOM 692 O O . ALA A 1 88 ? 3.844 -2.386 2.854 1.00 92.44 88 ALA A O 1
ATOM 693 N N . ILE A 1 89 ? 4.526 -1.493 4.806 1.00 91.75 89 ILE A N 1
ATOM 694 C CA . ILE A 1 89 ? 4.239 -0.094 4.446 1.00 91.75 89 ILE A CA 1
ATOM 695 C C . ILE A 1 89 ? 4.884 0.316 3.111 1.00 91.75 89 ILE A C 1
ATOM 697 O O . ILE A 1 89 ? 4.298 1.083 2.348 1.00 91.75 89 ILE A O 1
ATOM 701 N N . PHE A 1 90 ? 6.056 -0.243 2.793 1.00 92.56 90 PHE A N 1
ATOM 702 C CA . PHE A 1 90 ? 6.894 0.154 1.664 1.00 92.56 90 PHE A CA 1
ATOM 703 C C . PHE A 1 90 ? 6.429 -0.393 0.308 1.00 92.56 90 PHE A C 1
ATOM 705 O O . PHE A 1 90 ? 6.957 0.026 -0.723 1.00 92.56 90 PHE A O 1
ATOM 712 N N . VAL A 1 91 ? 5.450 -1.306 0.261 1.00 95.75 91 VAL A N 1
ATOM 713 C CA . VAL A 1 91 ? 4.984 -1.883 -1.016 1.00 95.75 91 VAL A CA 1
ATOM 714 C C . VAL A 1 91 ? 3.658 -1.313 -1.516 1.00 95.75 91 VAL A C 1
ATOM 716 O O . VAL A 1 91 ? 3.289 -1.559 -2.664 1.00 95.75 91 VAL A O 1
ATOM 719 N N . HIS A 1 92 ? 2.917 -0.566 -0.691 1.00 95.81 92 HIS A N 1
ATOM 720 C CA . HIS A 1 92 ? 1.549 -0.165 -1.034 1.00 95.81 92 HIS A CA 1
ATOM 721 C C . HIS A 1 92 ? 1.469 0.768 -2.246 1.00 95.81 92 HIS A C 1
ATOM 723 O O . HIS A 1 92 ? 0.570 0.604 -3.070 1.00 95.81 92 HIS A O 1
ATOM 729 N N . ASP A 1 93 ? 2.435 1.670 -2.430 1.00 93.50 93 ASP A N 1
ATOM 730 C CA . ASP A 1 93 ? 2.455 2.571 -3.589 1.00 93.50 93 ASP A CA 1
ATOM 731 C C . ASP A 1 93 ? 2.546 1.823 -4.929 1.00 93.50 93 ASP A C 1
ATOM 733 O O . ASP A 1 93 ? 1.965 2.265 -5.923 1.00 93.50 93 ASP A O 1
ATOM 737 N N . ALA A 1 94 ? 3.152 0.632 -4.946 1.00 96.81 94 ALA A N 1
ATOM 738 C CA . ALA A 1 94 ? 3.214 -0.216 -6.133 1.00 96.81 94 ALA A CA 1
ATOM 739 C C . ALA A 1 94 ? 1.846 -0.791 -6.551 1.00 96.81 94 ALA A C 1
ATOM 741 O O . ALA A 1 94 ? 1.737 -1.393 -7.617 1.00 96.81 94 ALA A O 1
ATOM 742 N N . LEU A 1 95 ? 0.792 -0.615 -5.744 1.00 97.75 95 LEU A N 1
ATOM 743 C CA . LEU A 1 95 ? -0.581 -0.992 -6.092 1.00 97.75 95 LEU A CA 1
ATOM 744 C C . LEU A 1 95 ? -1.329 0.102 -6.861 1.00 97.75 95 LEU A C 1
ATOM 746 O O . LEU A 1 95 ? -2.353 -0.191 -7.470 1.00 97.75 95 LEU A O 1
ATOM 750 N N . ARG A 1 96 ? -0.844 1.350 -6.863 1.00 95.50 96 ARG A N 1
ATOM 751 C CA . ARG A 1 96 ? -1.555 2.494 -7.461 1.00 95.50 96 ARG A CA 1
ATOM 752 C C . ARG A 1 96 ? -1.942 2.332 -8.935 1.00 95.50 96 ARG A C 1
ATOM 754 O O . ARG A 1 96 ? -3.041 2.769 -9.269 1.00 95.50 96 ARG A O 1
ATOM 761 N N . PRO A 1 97 ? -1.118 1.731 -9.818 1.00 96.19 97 PRO A N 1
ATOM 762 C CA . PRO A 1 97 ? -1.498 1.563 -11.216 1.00 96.19 97 PRO A CA 1
ATOM 763 C C . PRO A 1 97 ? -2.368 0.318 -11.462 1.00 96.19 97 PRO A C 1
ATOM 765 O O . PRO A 1 97 ? -2.622 -0.018 -12.617 1.00 96.19 97 PRO A O 1
ATOM 768 N N . LEU A 1 98 ? -2.823 -0.380 -10.410 1.00 97.06 98 LEU A N 1
ATOM 769 C CA . LEU A 1 98 ? -3.707 -1.535 -10.543 1.00 97.06 98 LEU A CA 1
ATOM 770 C C . LEU A 1 98 ? -5.016 -1.146 -11.244 1.00 97.06 98 LEU A C 1
ATOM 772 O O . LEU A 1 98 ? -5.697 -0.201 -10.845 1.00 97.06 98 LEU A O 1
ATOM 776 N N . ASP A 1 99 ? -5.408 -1.945 -12.233 1.00 96.75 99 ASP A N 1
ATOM 777 C CA . ASP A 1 99 ? -6.715 -1.842 -12.876 1.00 96.75 99 ASP A CA 1
ATOM 778 C C . ASP A 1 99 ? -7.833 -2.181 -11.873 1.00 96.75 99 ASP A C 1
ATOM 780 O O . ASP A 1 99 ? -8.063 -3.344 -11.525 1.00 96.75 99 ASP A O 1
ATOM 784 N N . LEU A 1 100 ? -8.529 -1.148 -11.393 1.00 96.75 100 LEU A N 1
ATOM 785 C CA . LEU A 1 100 ? -9.636 -1.295 -10.450 1.00 96.75 100 LEU A CA 1
ATOM 786 C C . LEU A 1 100 ? -10.900 -1.883 -11.076 1.00 96.75 100 LEU A C 1
ATOM 788 O O . LEU A 1 100 ? -11.701 -2.463 -10.343 1.00 96.75 100 LEU A O 1
ATOM 792 N N . GLU A 1 101 ? -11.099 -1.743 -12.387 1.00 96.75 101 GLU A N 1
ATOM 793 C CA . GLU A 1 101 ? -12.247 -2.352 -13.063 1.00 96.75 101 GLU A CA 1
ATOM 794 C C . GLU A 1 101 ? -12.103 -3.875 -13.042 1.00 96.75 101 GLU A C 1
ATOM 796 O O . GLU A 1 101 ? -13.061 -4.592 -12.750 1.00 96.75 101 GLU A O 1
ATOM 801 N N . GLN A 1 102 ? -10.885 -4.368 -13.273 1.00 97.69 102 GLN A N 1
ATOM 802 C CA . GLN A 1 102 ? -10.615 -5.800 -13.288 1.00 97.69 102 GLN A CA 1
ATOM 803 C C . GLN A 1 102 ? -10.343 -6.393 -11.896 1.00 97.69 102 GLN A C 1
ATOM 805 O O . GLN A 1 102 ? -10.760 -7.520 -11.615 1.00 97.69 102 GLN A O 1
ATOM 810 N N . TYR A 1 103 ? -9.628 -5.674 -11.025 1.00 98.19 103 TYR A N 1
ATOM 811 C CA . TYR A 1 103 ? -9.088 -6.228 -9.774 1.00 98.19 103 TYR A CA 1
ATOM 812 C C . TYR A 1 103 ? -9.530 -5.490 -8.506 1.00 98.19 103 TYR A C 1
ATOM 814 O O . TYR A 1 103 ? -9.093 -5.859 -7.412 1.00 98.19 103 TYR A O 1
ATOM 822 N N . GLY A 1 104 ? -10.418 -4.497 -8.615 1.00 97.75 104 GLY A N 1
ATOM 823 C CA . GLY A 1 104 ? -10.899 -3.718 -7.472 1.00 97.75 104 GLY A CA 1
ATOM 824 C C . GLY A 1 104 ? -11.491 -4.590 -6.365 1.00 97.75 104 GLY A C 1
ATOM 825 O O . GLY A 1 104 ? -11.094 -4.465 -5.211 1.00 97.75 104 GLY A O 1
ATOM 826 N N . ASP A 1 105 ? -12.357 -5.549 -6.697 1.00 98.38 105 ASP A N 1
ATOM 827 C CA . ASP A 1 105 ? -12.970 -6.435 -5.694 1.00 98.38 105 ASP A CA 1
ATOM 828 C C . ASP A 1 105 ? -11.934 -7.265 -4.922 1.00 98.38 105 ASP A C 1
ATOM 830 O O . ASP A 1 105 ? -12.065 -7.472 -3.714 1.00 98.38 105 ASP A O 1
ATOM 834 N N . ARG A 1 106 ? -10.866 -7.704 -5.598 1.00 98.25 106 ARG A N 1
ATOM 835 C CA . ARG A 1 106 ? -9.770 -8.460 -4.978 1.00 98.25 106 ARG A CA 1
ATOM 836 C C . ARG A 1 106 ? -8.973 -7.582 -4.013 1.00 98.25 106 ARG A C 1
ATOM 838 O O . ARG A 1 106 ? -8.728 -7.989 -2.879 1.00 98.25 106 ARG A O 1
ATOM 845 N N . LEU A 1 107 ? -8.623 -6.366 -4.433 1.00 98.56 107 LEU A N 1
ATOM 846 C CA . LEU A 1 107 ? -7.928 -5.403 -3.578 1.00 98.56 107 LEU A CA 1
ATOM 847 C C . LEU A 1 107 ? -8.780 -5.011 -2.358 1.00 98.56 107 LEU A C 1
ATOM 849 O O . LEU A 1 107 ? -8.267 -4.944 -1.240 1.00 98.56 107 LEU A O 1
ATOM 853 N N . LEU A 1 108 ? -10.092 -4.824 -2.545 1.00 98.50 108 LEU A N 1
ATOM 854 C CA . LEU A 1 108 ? -11.020 -4.537 -1.450 1.00 98.50 108 LEU A CA 1
ATOM 855 C C . LEU A 1 108 ? -11.098 -5.700 -0.460 1.00 98.50 108 LEU A C 1
ATOM 857 O O . LEU A 1 108 ? -11.095 -5.475 0.750 1.00 98.50 108 LEU A O 1
ATOM 861 N N . ALA A 1 109 ? -11.155 -6.936 -0.961 1.00 98.50 109 ALA A N 1
ATOM 862 C CA . ALA A 1 109 ? -11.175 -8.130 -0.125 1.00 98.50 109 ALA A CA 1
ATOM 863 C C . ALA A 1 109 ? -9.899 -8.246 0.723 1.00 98.50 109 ALA A C 1
ATOM 865 O O . ALA A 1 109 ? -9.992 -8.547 1.915 1.00 98.50 109 ALA A O 1
ATOM 866 N N . TYR A 1 110 ? -8.731 -7.942 0.145 1.00 98.38 110 TYR A N 1
ATOM 867 C CA . TYR A 1 110 ? -7.477 -7.864 0.894 1.00 98.38 110 TYR A CA 1
ATOM 868 C C . TYR A 1 110 ? -7.530 -6.781 1.984 1.00 98.38 110 TYR A C 1
ATOM 870 O O . TYR A 1 110 ? -7.274 -7.081 3.148 1.00 98.38 110 TYR A O 1
ATOM 878 N N . PHE A 1 111 ? -7.959 -5.557 1.657 1.00 98.44 111 PHE A N 1
ATOM 879 C CA . PHE A 1 111 ? -8.077 -4.466 2.636 1.00 98.44 111 PHE A CA 1
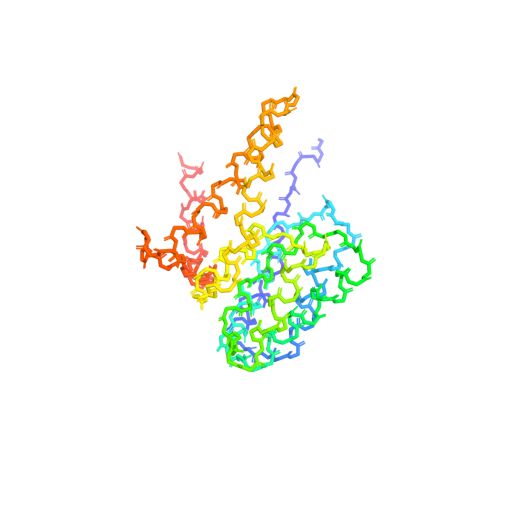ATOM 880 C C . PHE A 1 111 ? -9.054 -4.778 3.785 1.00 98.44 111 PHE A C 1
ATOM 882 O O . PHE A 1 111 ? -8.886 -4.341 4.925 1.00 98.44 111 PHE A O 1
ATOM 889 N N . GLN A 1 112 ? -10.101 -5.552 3.504 1.00 97.44 112 GLN A N 1
ATOM 890 C CA . GLN A 1 112 ? -11.073 -5.975 4.510 1.00 97.44 112 GLN A CA 1
ATOM 891 C C . GLN A 1 112 ? -10.589 -7.152 5.367 1.00 97.44 112 GLN A C 1
ATOM 893 O O . GLN A 1 112 ? -11.194 -7.414 6.416 1.00 97.44 112 GLN A O 1
ATOM 898 N N . HIS A 1 113 ? -9.519 -7.837 4.953 1.00 97.50 113 HIS A N 1
ATOM 899 C CA . HIS A 1 113 ? -8.987 -9.013 5.626 1.00 97.50 113 HIS A CA 1
ATOM 900 C C . HIS A 1 113 ? -8.468 -8.672 7.041 1.00 97.50 113 HIS A C 1
ATOM 902 O O . HIS A 1 113 ? -7.817 -7.644 7.222 1.00 97.50 113 HIS A O 1
ATOM 908 N N . PRO A 1 114 ? -8.691 -9.529 8.063 1.00 95.25 114 PRO A N 1
ATOM 909 C CA . PRO A 1 114 ? -8.250 -9.260 9.441 1.00 95.25 114 PRO A CA 1
ATOM 910 C C . PRO A 1 114 ? -6.735 -9.110 9.625 1.00 95.25 114 PRO A C 1
ATOM 912 O O . PRO A 1 114 ? -6.299 -8.514 10.600 1.00 95.25 114 PRO A O 1
ATOM 915 N N . HIS A 1 115 ? -5.955 -9.670 8.701 1.00 95.75 115 HIS A N 1
ATOM 916 C CA . HIS A 1 115 ? -4.489 -9.615 8.681 1.00 95.75 115 HIS A CA 1
ATOM 917 C C . HIS A 1 115 ? -3.956 -8.768 7.514 1.00 95.75 115 HIS A C 1
ATOM 919 O O . HIS A 1 115 ? -2.888 -9.057 6.976 1.00 95.75 115 HIS A O 1
ATOM 925 N N . CYS A 1 116 ? -4.736 -7.781 7.059 1.00 95.62 116 CYS A N 1
ATOM 926 C CA . CYS A 1 116 ? -4.233 -6.758 6.147 1.00 95.62 116 CYS A CA 1
ATOM 927 C C . CYS A 1 116 ? -3.048 -6.052 6.811 1.00 95.62 116 CYS A C 1
ATOM 929 O O . CYS A 1 116 ? -3.183 -5.551 7.926 1.00 95.62 116 CYS A O 1
ATOM 931 N N . GLN A 1 117 ? -1.912 -6.018 6.124 1.00 94.19 117 GLN A N 1
ATOM 932 C CA . GLN A 1 117 ? -0.740 -5.286 6.589 1.00 94.19 117 GLN A CA 1
ATOM 933 C C . GLN A 1 117 ? -0.982 -3.785 6.429 1.00 94.19 117 GLN A C 1
ATOM 935 O O . GLN A 1 117 ? -1.559 -3.376 5.417 1.00 94.19 117 GLN A O 1
ATOM 940 N N . SER A 1 118 ? -0.577 -3.009 7.435 1.00 93.81 118 SER A N 1
ATOM 941 C CA . SER A 1 118 ? -0.574 -1.537 7.434 1.00 93.81 118 SER A CA 1
ATOM 942 C C . SER A 1 118 ? -1.825 -0.890 6.810 1.00 93.81 118 SER A C 1
ATOM 944 O O . SER A 1 118 ? -1.732 -0.131 5.836 1.00 93.81 118 SER A O 1
ATOM 946 N N . PRO A 1 119 ? -3.033 -1.210 7.321 1.00 96.12 119 PRO A N 1
ATOM 947 C CA . PRO A 1 119 ? -4.292 -0.746 6.740 1.00 96.12 119 PRO A CA 1
ATOM 948 C C . PRO A 1 119 ? -4.408 0.784 6.668 1.00 96.12 119 PRO A C 1
ATOM 950 O O . PRO A 1 119 ? -5.108 1.292 5.793 1.00 96.12 119 PRO A O 1
ATOM 953 N N . GLU A 1 120 ? -3.731 1.525 7.542 1.00 94.88 120 GLU A N 1
ATOM 954 C CA . GLU A 1 120 ? -3.635 2.986 7.514 1.00 94.88 120 GLU A CA 1
ATOM 955 C C . GLU A 1 120 ? -2.948 3.508 6.247 1.00 94.88 120 GLU A C 1
ATOM 957 O O . GLU A 1 120 ? -3.483 4.399 5.586 1.00 94.88 120 GLU A O 1
ATOM 962 N N . ILE A 1 121 ? -1.837 2.890 5.841 1.00 94.94 121 ILE A N 1
ATOM 963 C CA . ILE A 1 121 ? -1.098 3.272 4.633 1.00 94.94 121 ILE A CA 1
ATOM 964 C C . ILE A 1 121 ? -1.859 2.824 3.383 1.00 94.94 121 ILE A C 1
ATOM 966 O O . ILE A 1 121 ? -2.005 3.580 2.411 1.00 94.94 121 ILE A O 1
ATOM 970 N N . LEU A 1 122 ? -2.423 1.612 3.413 1.00 97.00 122 LEU A N 1
ATOM 971 C CA . LEU A 1 122 ? -3.254 1.136 2.314 1.00 97.00 122 LEU A CA 1
ATOM 972 C C . LEU A 1 122 ? -4.494 2.020 2.129 1.00 97.00 122 LEU A C 1
ATOM 974 O O . LEU A 1 122 ? -4.831 2.333 0.993 1.00 97.00 122 LEU A O 1
ATOM 978 N N . ALA A 1 123 ? -5.138 2.496 3.199 1.00 97.69 123 ALA A N 1
ATOM 979 C CA . ALA A 1 123 ? -6.283 3.403 3.092 1.00 97.69 123 ALA A CA 1
ATOM 980 C C . ALA A 1 123 ? -5.946 4.675 2.296 1.00 97.69 123 ALA A C 1
ATOM 982 O O . ALA A 1 123 ? -6.729 5.071 1.429 1.00 97.69 123 ALA A O 1
ATOM 983 N N . GLY A 1 124 ? -4.773 5.275 2.531 1.00 95.50 124 GLY A N 1
ATOM 984 C CA . GLY A 1 124 ? -4.280 6.407 1.742 1.00 95.50 124 GLY A CA 1
ATOM 985 C C . GLY A 1 124 ? -4.069 6.049 0.267 1.00 95.50 124 GLY A C 1
ATOM 986 O O . GLY A 1 124 ? -4.475 6.793 -0.628 1.00 95.50 124 GLY A O 1
ATOM 987 N N . THR A 1 125 ? -3.516 4.868 -0.008 1.00 95.75 125 THR A N 1
ATOM 988 C CA . THR A 1 125 ? -3.350 4.356 -1.380 1.00 95.75 125 THR A CA 1
ATOM 989 C C . THR A 1 125 ? -4.702 4.178 -2.080 1.00 95.75 125 THR A C 1
ATOM 991 O O . THR A 1 125 ? -4.908 4.718 -3.166 1.00 95.75 125 THR A O 1
ATOM 994 N N . LEU A 1 126 ? -5.665 3.510 -1.436 1.00 97.38 126 LEU A N 1
ATOM 995 C CA . LEU A 1 126 ? -7.021 3.309 -1.963 1.00 97.38 126 LEU A CA 1
ATOM 996 C C . LEU A 1 126 ? -7.750 4.636 -2.208 1.00 97.38 126 LEU A C 1
ATOM 998 O O . LEU A 1 126 ? -8.506 4.762 -3.174 1.00 97.38 126 LEU A O 1
ATOM 1002 N N . ALA A 1 127 ? -7.510 5.633 -1.354 1.00 96.75 127 ALA A N 1
ATOM 1003 C CA . ALA A 1 127 ? -8.064 6.968 -1.516 1.00 96.75 127 ALA A CA 1
ATOM 1004 C C . ALA A 1 127 ? -7.511 7.681 -2.756 1.00 96.75 127 ALA A C 1
ATOM 1006 O O . ALA A 1 127 ? -8.292 8.210 -3.545 1.00 96.75 127 ALA A O 1
ATOM 1007 N N . ASN A 1 128 ? -6.193 7.626 -2.979 1.00 94.19 128 ASN A N 1
ATOM 1008 C CA . ASN A 1 128 ? -5.560 8.158 -4.194 1.00 94.19 128 ASN A CA 1
ATOM 1009 C C . ASN A 1 128 ? -6.056 7.461 -5.468 1.00 94.19 128 ASN A C 1
ATOM 1011 O O . ASN A 1 128 ? -6.146 8.085 -6.522 1.00 94.19 128 ASN A O 1
ATOM 1015 N N . MET A 1 129 ? -6.413 6.183 -5.360 1.00 95.38 129 MET A N 1
ATOM 1016 C CA . MET A 1 129 ? -7.001 5.398 -6.445 1.00 95.38 129 MET A CA 1
ATOM 1017 C C . MET A 1 129 ? -8.506 5.671 -6.654 1.00 95.38 129 MET A C 1
ATOM 1019 O O . MET A 1 129 ? -9.100 5.147 -7.593 1.00 95.38 129 MET A O 1
ATOM 1023 N N . GLY A 1 130 ? -9.152 6.471 -5.795 1.00 95.75 130 GLY A N 1
ATOM 1024 C CA . GLY A 1 130 ? -10.582 6.786 -5.898 1.00 95.75 130 GLY A CA 1
ATOM 1025 C C . GLY A 1 130 ? -11.516 5.634 -5.505 1.00 95.75 130 GLY A C 1
ATOM 1026 O O . GLY A 1 130 ? -12.670 5.594 -5.937 1.00 95.75 130 GLY A O 1
ATOM 1027 N N . MET A 1 131 ? -11.047 4.685 -4.690 1.00 97.31 131 MET A N 1
ATOM 1028 C CA . MET A 1 131 ? -11.798 3.483 -4.324 1.00 97.31 131 MET A CA 1
ATOM 1029 C C . MET A 1 131 ? -12.855 3.751 -3.236 1.00 97.31 131 MET A C 1
ATOM 1031 O O . MET A 1 131 ? -12.709 3.383 -2.068 1.00 97.31 131 MET A O 1
ATOM 1035 N N . VAL A 1 132 ? -13.966 4.378 -3.623 1.00 97.44 132 VAL A N 1
ATOM 1036 C CA . VAL A 1 132 ? -15.068 4.769 -2.719 1.00 97.44 132 VAL A CA 1
ATOM 1037 C C . VAL A 1 132 ? -15.681 3.602 -1.932 1.00 97.44 132 VAL A C 1
ATOM 1039 O O . VAL A 1 132 ? -16.216 3.792 -0.840 1.00 97.44 132 VAL A O 1
ATOM 1042 N N . GLN A 1 133 ? -15.568 2.375 -2.439 1.00 98.00 133 GLN A N 1
ATOM 1043 C CA . GLN A 1 133 ? -16.034 1.155 -1.778 1.00 98.00 133 GLN A CA 1
ATOM 1044 C C . GLN A 1 133 ? -15.271 0.863 -0.471 1.00 98.00 133 GLN A C 1
ATOM 1046 O O . GLN A 1 133 ? -15.788 0.144 0.385 1.00 98.00 133 GLN A O 1
ATOM 1051 N N . ALA A 1 134 ? -14.077 1.436 -0.280 1.00 98.19 134 ALA A N 1
ATOM 1052 C CA . ALA A 1 134 ? -13.282 1.285 0.939 1.00 98.19 134 ALA A CA 1
ATOM 1053 C C . ALA A 1 134 ? -13.794 2.141 2.116 1.00 98.19 134 ALA A C 1
ATOM 1055 O O . ALA A 1 134 ? -13.498 1.826 3.273 1.00 98.19 134 ALA A O 1
ATOM 1056 N N . ILE A 1 135 ? -14.607 3.179 1.856 1.00 98.50 135 ILE A N 1
ATOM 1057 C CA . ILE A 1 135 ? -15.083 4.149 2.864 1.00 98.50 135 ILE A CA 1
ATOM 1058 C C . ILE A 1 135 ? -15.651 3.482 4.132 1.00 98.50 135 ILE A C 1
ATOM 1060 O O . ILE A 1 135 ? -15.253 3.889 5.227 1.00 98.50 135 ILE A O 1
ATOM 1064 N 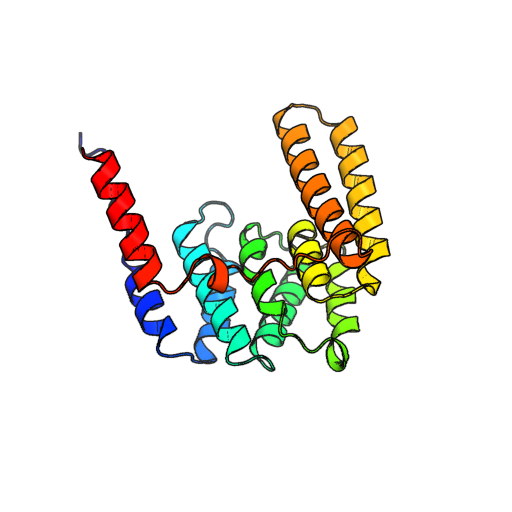N . PRO A 1 136 ? -16.551 2.475 4.062 1.00 98.38 136 PRO A N 1
ATOM 1065 C CA . PRO A 1 136 ? -17.127 1.880 5.268 1.00 98.38 136 PRO A CA 1
ATOM 1066 C C . PRO A 1 136 ? -16.072 1.241 6.176 1.00 98.38 136 PRO A C 1
ATOM 1068 O O . PRO A 1 136 ? -16.138 1.372 7.398 1.00 98.38 136 PRO A O 1
ATOM 1071 N N . LYS A 1 137 ? -15.073 0.580 5.581 1.00 98.12 137 LYS A N 1
ATOM 1072 C CA . LYS A 1 137 ? -13.997 -0.076 6.326 1.00 98.12 137 LYS A CA 1
ATOM 1073 C C . LYS A 1 137 ? -13.029 0.951 6.920 1.00 98.12 137 LYS A C 1
ATOM 1075 O O . LYS A 1 137 ? -12.671 0.813 8.085 1.00 98.12 137 LYS A O 1
ATOM 1080 N N . ILE A 1 138 ? -12.699 2.016 6.184 1.00 98.56 138 ILE A N 1
ATOM 1081 C CA . ILE A 1 138 ? -11.873 3.124 6.695 1.00 98.56 138 ILE A CA 1
ATOM 1082 C C . ILE A 1 138 ? -12.557 3.810 7.888 1.00 98.56 138 ILE A C 1
ATOM 1084 O O . ILE A 1 138 ? -11.916 4.043 8.909 1.00 98.56 138 ILE A O 1
ATOM 1088 N N . LYS A 1 139 ? -13.873 4.069 7.818 1.00 98.62 139 LYS A N 1
ATOM 1089 C CA . LYS A 1 139 ? -14.644 4.611 8.957 1.00 98.62 139 LYS A CA 1
ATOM 1090 C C . LYS A 1 139 ? -14.585 3.694 10.176 1.00 98.62 139 LYS A C 1
ATOM 1092 O O . LYS A 1 139 ? -14.352 4.171 11.280 1.00 98.62 139 LYS A O 1
ATOM 1097 N N . SER A 1 140 ? -14.724 2.384 9.965 1.00 98.19 140 SER A N 1
ATOM 1098 C CA . SER A 1 140 ? -14.584 1.406 11.047 1.00 98.19 140 SER A CA 1
ATOM 1099 C C . SER A 1 140 ? -13.198 1.451 11.695 1.00 98.19 140 SER A C 1
ATOM 1101 O O . SER A 1 140 ? -13.118 1.373 12.917 1.00 98.19 140 SER A O 1
ATOM 1103 N N . PHE A 1 141 ? -12.118 1.570 10.918 1.00 97.94 141 PHE A N 1
ATOM 1104 C CA . PHE A 1 141 ? -10.768 1.690 11.474 1.00 97.94 141 PHE A CA 1
ATOM 1105 C C . PHE A 1 141 ? -10.555 3.013 12.215 1.00 97.94 141 PHE A C 1
ATOM 1107 O O . PHE A 1 141 ? -9.980 3.019 13.300 1.00 97.94 141 PHE A O 1
ATOM 1114 N N . LEU A 1 142 ? -11.082 4.120 11.686 1.00 98.12 142 LEU A N 1
ATOM 1115 C CA . LEU A 1 142 ? -11.030 5.428 12.337 1.00 98.12 142 LEU A CA 1
ATOM 1116 C C . LEU A 1 142 ? -11.731 5.424 13.702 1.00 98.12 142 LEU A C 1
ATOM 1118 O O . LEU A 1 142 ? -11.216 5.994 14.664 1.00 98.12 142 LEU A O 1
ATOM 1122 N N . ASP A 1 143 ? -12.906 4.802 13.794 1.00 98.19 143 ASP A N 1
ATOM 1123 C CA . ASP A 1 143 ? -13.656 4.720 15.048 1.00 98.19 143 ASP A CA 1
ATOM 1124 C C . ASP A 1 143 ? -12.928 3.860 16.090 1.00 98.19 143 ASP A C 1
ATOM 1126 O O . ASP A 1 143 ? -12.894 4.235 17.265 1.00 98.19 143 ASP A O 1
ATOM 1130 N N . LEU A 1 144 ? -12.293 2.762 15.660 1.00 97.25 144 LEU A N 1
ATOM 1131 C CA . LEU A 1 144 ? -11.434 1.941 16.518 1.00 97.25 144 LEU A CA 1
ATOM 1132 C C . LEU A 1 144 ? -10.218 2.735 17.012 1.00 97.25 144 LEU A C 1
ATOM 1134 O O . LEU A 1 144 ? -10.025 2.842 18.218 1.00 97.25 144 LEU A O 1
ATOM 1138 N N . ALA A 1 145 ? -9.484 3.406 16.119 1.00 96.81 145 ALA A N 1
ATOM 1139 C CA . ALA A 1 145 ? -8.323 4.215 16.496 1.00 96.81 145 ALA A CA 1
ATOM 1140 C C . ALA A 1 145 ? -8.686 5.342 17.486 1.00 96.81 145 ALA A C 1
ATOM 1142 O O . ALA A 1 145 ? -7.956 5.598 18.442 1.00 96.81 145 ALA A O 1
ATOM 1143 N N . LYS A 1 146 ? -9.851 5.987 17.320 1.00 97.56 146 LYS A N 1
ATOM 1144 C CA . LYS A 1 146 ? -10.376 6.985 18.274 1.00 97.56 146 LYS A CA 1
ATOM 1145 C C . LYS A 1 146 ? -10.750 6.386 19.627 1.00 97.56 146 LYS A C 1
ATOM 1147 O O . LYS A 1 146 ? -10.666 7.084 20.639 1.00 97.56 146 LYS A O 1
ATOM 1152 N N . LEU A 1 147 ? -11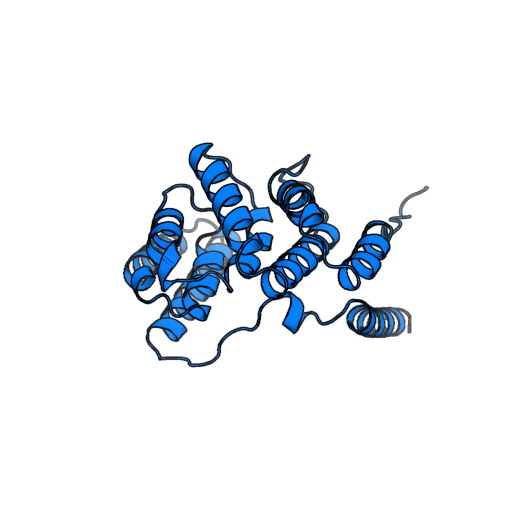.252 5.153 19.652 1.00 97.25 147 LEU A N 1
ATOM 1153 C CA . LEU A 1 147 ? -11.562 4.455 20.894 1.00 97.25 147 LEU A CA 1
ATOM 1154 C C . LEU A 1 147 ? -10.270 4.087 21.626 1.00 97.25 147 LEU A C 1
ATOM 1156 O O . LEU A 1 147 ? -10.142 4.407 22.806 1.00 97.25 147 LEU A O 1
ATOM 1160 N N . ASP A 1 148 ? -9.307 3.508 20.915 1.00 96.19 148 ASP A N 1
ATOM 1161 C CA . ASP A 1 148 ? -8.027 3.085 21.478 1.00 96.19 148 ASP A CA 1
ATOM 1162 C C . ASP A 1 148 ? -7.209 4.281 21.981 1.00 96.19 148 ASP A C 1
ATOM 1164 O O . ASP A 1 148 ? -6.697 4.245 23.097 1.00 96.19 148 ASP A O 1
ATOM 1168 N N . GLN A 1 149 ? -7.221 5.414 21.266 1.00 96.19 149 GLN A N 1
ATOM 1169 C CA . GLN A 1 149 ? -6.615 6.662 21.747 1.00 96.19 149 GLN A CA 1
ATOM 1170 C C . GLN A 1 149 ? -7.170 7.110 23.108 1.00 96.19 149 GLN A C 1
ATOM 1172 O O . GLN A 1 149 ? -6.418 7.564 23.968 1.00 96.19 149 GLN A O 1
ATOM 1177 N N . LYS A 1 150 ? -8.487 6.989 23.329 1.00 95.00 150 LYS A N 1
ATOM 1178 C CA . LYS A 1 150 ? -9.119 7.354 24.612 1.00 95.00 150 LYS A CA 1
ATOM 1179 C C . LYS A 1 150 ? -8.762 6.388 25.738 1.00 95.00 150 LYS A C 1
ATOM 1181 O O . LYS A 1 150 ? -8.876 6.763 26.903 1.00 95.00 150 LYS A O 1
ATOM 1186 N N . MET A 1 151 ? -8.401 5.156 25.393 1.00 95.69 151 MET A N 1
ATOM 1187 C CA . MET A 1 151 ? -8.006 4.108 26.333 1.00 95.69 151 MET A CA 1
ATOM 1188 C C . MET A 1 151 ? -6.486 4.022 26.520 1.00 95.69 151 MET A C 1
ATOM 1190 O O . MET A 1 151 ? -6.038 3.243 27.359 1.00 95.69 151 MET A O 1
ATOM 1194 N N . ALA A 1 152 ? -5.712 4.818 25.776 1.00 94.81 152 ALA A N 1
ATOM 1195 C CA . ALA A 1 152 ? -4.259 4.798 25.802 1.00 94.81 152 ALA A CA 1
ATOM 1196 C C . ALA A 1 152 ? -3.716 5.008 27.223 1.00 94.81 152 ALA A C 1
ATOM 1198 O O . ALA A 1 152 ? -4.120 5.911 27.961 1.00 94.81 152 ALA A O 1
ATOM 1199 N N . SER A 1 153 ? -2.762 4.164 27.593 1.00 94.25 153 SER A N 1
ATOM 1200 C CA . SER A 1 153 ? -2.137 4.132 28.916 1.00 94.25 153 SER A CA 1
ATOM 1201 C C . SER A 1 153 ? -0.921 5.057 29.029 1.00 94.25 153 SER A C 1
ATOM 1203 O O . SER A 1 153 ? -0.425 5.311 30.130 1.00 94.25 153 SER A O 1
ATOM 1205 N N . SER A 1 154 ? -0.434 5.572 27.897 1.00 95.44 154 SER A N 1
ATOM 1206 C CA . SER A 1 154 ? 0.740 6.440 27.808 1.00 95.44 154 SER A CA 1
ATOM 1207 C C . SER A 1 154 ? 0.597 7.488 26.704 1.00 95.44 154 SER A C 1
ATOM 1209 O O . SER A 1 154 ? -0.182 7.320 25.767 1.00 95.44 154 SER A O 1
ATOM 1211 N N . SER A 1 155 ? 1.390 8.561 26.784 1.00 92.62 155 SER A N 1
ATOM 1212 C CA . SER A 1 155 ? 1.448 9.577 25.725 1.00 92.62 155 SER A CA 1
ATOM 1213 C C . SER A 1 155 ? 1.933 8.993 24.399 1.00 92.62 155 SER A C 1
ATOM 1215 O O . SER A 1 155 ? 1.331 9.255 23.372 1.00 92.62 155 SER A O 1
ATOM 1217 N N . ARG A 1 156 ? 2.954 8.124 24.431 1.00 92.06 156 ARG A N 1
ATOM 1218 C CA . ARG A 1 156 ? 3.492 7.466 23.229 1.00 92.06 156 ARG A CA 1
ATOM 1219 C C . ARG A 1 156 ? 2.430 6.642 22.501 1.00 92.06 156 ARG A C 1
ATOM 1221 O O . ARG A 1 156 ? 2.366 6.652 21.279 1.00 92.06 156 ARG A O 1
ATOM 1228 N N . GLU A 1 157 ? 1.611 5.920 23.254 1.00 92.19 157 GLU A N 1
ATOM 1229 C CA . GLU A 1 157 ? 0.498 5.149 22.703 1.00 92.19 157 GLU A CA 1
ATOM 1230 C C . GLU A 1 157 ? -0.592 6.072 22.129 1.00 92.19 157 GLU A C 1
ATOM 1232 O O . GLU A 1 157 ? -1.084 5.840 21.027 1.00 92.19 157 GLU A O 1
ATOM 1237 N N . ALA A 1 158 ? -0.916 7.170 22.819 1.00 92.94 158 ALA A N 1
ATOM 1238 C CA . ALA A 1 158 ? -1.858 8.167 22.314 1.00 92.94 158 ALA A CA 1
ATOM 1239 C C . ALA A 1 158 ? -1.374 8.843 21.015 1.00 92.94 158 ALA A C 1
ATOM 1241 O O . ALA A 1 158 ? -2.194 9.100 20.129 1.00 92.94 158 ALA A O 1
ATOM 1242 N N . ASP A 1 159 ? -0.067 9.092 20.888 1.00 93.81 159 ASP A N 1
ATOM 1243 C CA . ASP A 1 159 ? 0.563 9.662 19.691 1.00 93.81 159 ASP A CA 1
ATOM 1244 C C . ASP A 1 159 ? 0.484 8.694 18.502 1.00 93.81 159 ASP A C 1
ATOM 1246 O O . ASP A 1 159 ? 0.142 9.107 17.392 1.00 93.81 159 ASP A O 1
ATOM 1250 N N . LEU A 1 160 ? 0.704 7.393 18.734 1.00 91.81 160 LEU A N 1
ATOM 1251 C CA . LEU A 1 160 ? 0.520 6.361 17.709 1.00 91.81 160 LEU A CA 1
ATOM 1252 C C . LEU A 1 160 ? -0.923 6.354 17.187 1.00 91.81 160 LEU A C 1
ATOM 1254 O O . LEU A 1 160 ? -1.151 6.396 15.979 1.00 91.81 160 LEU A O 1
ATOM 1258 N N . PHE A 1 161 ? -1.917 6.360 18.079 1.00 96.19 161 PHE A N 1
ATOM 1259 C CA . PHE A 1 161 ? -3.314 6.410 17.646 1.00 96.19 161 PHE A CA 1
ATOM 1260 C C . PHE A 1 161 ? -3.673 7.741 16.975 1.00 96.19 161 PHE A C 1
ATOM 1262 O O . PHE A 1 161 ? -4.480 7.754 16.046 1.00 96.19 161 PHE A O 1
ATOM 1269 N N . GLN A 1 162 ? -3.055 8.856 17.380 1.00 96.06 162 GLN A N 1
ATOM 1270 C CA . GLN A 1 162 ? -3.234 10.145 16.708 1.00 96.06 162 GLN A CA 1
ATOM 1271 C C . GLN A 1 162 ? -2.725 10.111 15.262 1.00 96.06 162 GLN A C 1
ATOM 1273 O O . GLN A 1 162 ? -3.375 10.679 14.377 1.00 96.06 162 GLN A O 1
ATOM 1278 N N . PHE A 1 163 ? -1.602 9.435 15.011 1.00 93.75 163 PHE A N 1
ATOM 1279 C CA . PHE A 1 163 ? -1.105 9.184 13.660 1.00 93.75 163 PHE A CA 1
ATOM 1280 C C . PHE A 1 163 ? -2.132 8.391 12.839 1.00 93.75 163 PHE A C 1
ATOM 1282 O O . PHE A 1 163 ? -2.595 8.886 11.813 1.00 93.75 163 PHE A O 1
ATOM 1289 N N . LEU A 1 164 ? -2.607 7.246 13.346 1.00 96.06 164 LEU A N 1
ATOM 1290 C CA . LEU A 1 164 ? -3.612 6.423 12.652 1.00 96.06 164 LEU A CA 1
ATOM 1291 C C . LEU A 1 164 ? -4.896 7.204 12.332 1.00 96.06 164 LEU A C 1
ATOM 1293 O O . LEU A 1 164 ? -5.426 7.131 11.224 1.00 96.06 164 LEU A O 1
ATOM 1297 N N . ILE A 1 165 ? -5.394 7.990 13.292 1.00 97.69 165 ILE A N 1
ATOM 1298 C CA . ILE A 1 165 ? -6.565 8.858 13.102 1.00 97.69 165 ILE A CA 1
ATOM 1299 C C . ILE A 1 165 ? -6.331 9.846 11.956 1.00 97.69 165 ILE A C 1
ATOM 1301 O O . ILE A 1 165 ? -7.246 10.086 11.168 1.00 97.69 165 ILE A O 1
ATOM 1305 N N . THR A 1 166 ? -5.129 10.416 11.871 1.00 96.25 166 THR A N 1
ATOM 1306 C CA . THR A 1 166 ? -4.762 11.389 10.836 1.00 96.25 166 THR A CA 1
ATOM 1307 C C . THR A 1 166 ? -4.764 10.741 9.454 1.00 96.25 166 THR A C 1
ATOM 1309 O O . THR A 1 166 ? -5.415 11.272 8.552 1.00 96.25 166 THR A O 1
ATOM 1312 N N . GLU A 1 167 ? -4.144 9.568 9.313 1.00 95.38 167 GLU A N 1
ATOM 1313 C CA . GLU A 1 167 ? -4.094 8.814 8.052 1.00 95.38 167 GLU A CA 1
ATOM 1314 C C . GLU A 1 167 ? -5.495 8.421 7.561 1.00 95.38 167 GLU A C 1
ATOM 1316 O O . GLU A 1 167 ? -5.897 8.747 6.439 1.00 95.38 167 GLU A O 1
ATOM 1321 N N . TYR A 1 168 ? -6.312 7.808 8.426 1.00 97.88 168 TYR A N 1
ATOM 1322 C CA . TYR A 1 168 ? -7.675 7.421 8.051 1.00 97.88 168 TYR A CA 1
ATOM 1323 C C . TYR A 1 168 ? -8.564 8.628 7.733 1.00 97.88 168 TYR A C 1
ATOM 1325 O O . TYR A 1 168 ? -9.386 8.569 6.814 1.00 97.88 168 TYR A O 1
ATOM 1333 N N . GLN A 1 169 ? -8.417 9.734 8.468 1.00 97.50 169 GLN A N 1
ATOM 1334 C CA . GLN A 1 169 ? -9.178 10.952 8.198 1.00 97.50 169 GLN A CA 1
ATOM 1335 C C . GLN A 1 169 ? -8.770 11.581 6.860 1.00 97.50 169 GLN A C 1
ATOM 1337 O O . GLN A 1 169 ? -9.649 12.006 6.111 1.00 97.50 169 GLN A O 1
ATOM 1342 N N . ALA A 1 170 ? -7.477 11.601 6.530 1.00 95.38 170 ALA A N 1
ATOM 1343 C CA . ALA A 1 170 ? -6.986 12.097 5.248 1.00 95.38 170 ALA A CA 1
ATOM 1344 C C . ALA A 1 170 ? -7.524 11.263 4.073 1.00 95.38 170 ALA A C 1
ATOM 1346 O O . ALA A 1 170 ? -8.028 11.831 3.101 1.00 95.38 170 ALA A O 1
ATOM 1347 N N . ALA A 1 171 ? -7.512 9.932 4.198 1.00 97.00 171 ALA A N 1
ATOM 1348 C CA . ALA A 1 171 ? -8.086 9.031 3.201 1.00 97.00 171 ALA A CA 1
ATOM 1349 C C . ALA A 1 171 ? -9.591 9.287 2.984 1.00 97.00 171 ALA A C 1
ATOM 1351 O O . ALA A 1 171 ? -10.057 9.374 1.845 1.00 97.00 171 ALA A O 1
ATOM 1352 N N . LEU A 1 172 ? -10.360 9.468 4.066 1.00 97.88 172 LEU A N 1
ATOM 1353 C CA . LEU A 1 172 ? -11.785 9.809 3.973 1.00 97.88 172 LEU A CA 1
ATOM 1354 C C . LEU A 1 172 ? -12.020 11.192 3.371 1.00 97.88 172 LEU A C 1
ATOM 1356 O O . LEU A 1 172 ? -12.948 11.355 2.587 1.00 97.88 172 LEU A O 1
ATOM 1360 N N . ASP A 1 173 ? -11.213 12.190 3.731 1.00 97.06 173 ASP A N 1
ATOM 1361 C CA . ASP A 1 173 ? -11.333 13.539 3.179 1.00 97.06 173 ASP A CA 1
ATOM 1362 C C . ASP A 1 173 ? -11.170 13.544 1.657 1.00 97.06 173 ASP A C 1
ATOM 1364 O O . ASP A 1 173 ? -11.910 14.255 0.975 1.00 97.06 173 ASP A O 1
ATOM 1368 N N . LEU A 1 174 ? -10.241 12.740 1.135 1.00 96.12 174 LEU A N 1
ATOM 1369 C CA . LEU A 1 174 ? -10.025 12.588 -0.301 1.00 96.12 174 LEU A CA 1
ATOM 1370 C C . LEU A 1 174 ? -11.188 11.836 -0.971 1.00 96.12 174 LEU A C 1
ATOM 1372 O O . LEU A 1 174 ? -11.771 12.332 -1.932 1.00 96.12 174 LEU A O 1
ATOM 1376 N N . LEU A 1 175 ? -11.597 10.684 -0.425 1.00 96.44 175 LEU A N 1
ATOM 1377 C CA . LEU A 1 175 ? -12.682 9.866 -0.992 1.00 96.44 175 LEU A CA 1
ATOM 1378 C C . LEU A 1 175 ? -14.064 10.534 -0.927 1.00 96.44 175 LEU A C 1
ATOM 1380 O O . LEU A 1 175 ? -14.915 10.284 -1.779 1.00 96.44 175 LEU A O 1
ATOM 1384 N N . GLU A 1 176 ? -14.308 11.368 0.082 1.00 96.19 176 GLU A N 1
ATOM 1385 C CA . GLU A 1 176 ? -15.566 12.105 0.254 1.00 96.19 176 GLU A CA 1
ATOM 1386 C C . GLU A 1 176 ? -15.539 13.485 -0.433 1.00 96.19 176 GLU A C 1
ATOM 1388 O O . GLU A 1 176 ? -16.496 14.250 -0.307 1.00 96.19 176 GLU A O 1
ATOM 1393 N N . GLY A 1 177 ? -14.460 13.819 -1.155 1.00 91.88 177 GLY A N 1
ATOM 1394 C CA . GLY A 1 177 ? -14.328 15.071 -1.906 1.00 91.88 177 GLY A CA 1
ATOM 1395 C C . GLY A 1 177 ? -14.208 16.326 -1.033 1.00 91.88 177 GLY A C 1
ATOM 1396 O O . GLY A 1 177 ? -14.467 17.435 -1.502 1.00 91.88 177 GLY A O 1
ATOM 1397 N N . ARG A 1 178 ? -13.832 16.178 0.246 1.00 92.75 178 ARG A N 1
ATOM 1398 C CA . ARG A 1 178 ? -13.488 17.311 1.128 1.00 92.75 178 ARG A CA 1
ATOM 1399 C C . ARG A 1 178 ? -12.123 17.901 0.780 1.00 92.75 178 ARG A C 1
ATOM 1401 O O . ARG A 1 178 ? -11.889 19.084 1.024 1.00 92.75 178 ARG A O 1
ATOM 1408 N N . LYS A 1 179 ? -11.238 17.080 0.215 1.00 88.62 179 LYS A N 1
ATOM 1409 C CA . LYS A 1 179 ? -9.950 17.462 -0.368 1.00 88.62 179 LYS A CA 1
ATOM 1410 C C . LYS A 1 179 ? -9.837 16.848 -1.759 1.00 88.62 179 LYS A C 1
ATOM 1412 O O . LYS A 1 179 ? -10.386 15.785 -2.008 1.00 88.62 179 LYS A O 1
ATOM 1417 N N . ASN A 1 180 ? -9.099 17.522 -2.636 1.00 81.75 180 ASN A N 1
ATOM 1418 C CA . ASN A 1 180 ? -8.846 17.067 -4.008 1.00 81.75 180 ASN A CA 1
ATOM 1419 C C . ASN A 1 180 ? -7.350 16.857 -4.285 1.00 81.75 180 ASN A C 1
ATOM 1421 O O . ASN A 1 180 ? -6.955 16.648 -5.428 1.00 81.75 180 ASN A O 1
ATOM 1425 N N . GLU A 1 181 ? -6.509 16.980 -3.259 1.00 82.81 181 GLU A N 1
ATOM 1426 C CA . GLU A 1 181 ? -5.071 16.798 -3.395 1.00 82.81 181 GLU A CA 1
ATOM 1427 C C . GLU A 1 181 ? -4.756 15.304 -3.361 1.00 82.81 181 GLU A C 1
ATOM 1429 O O . GLU A 1 181 ? -4.895 14.649 -2.329 1.00 82.81 181 GLU A O 1
ATOM 1434 N N . ILE A 1 182 ? -4.389 14.773 -4.526 1.00 79.69 182 ILE A N 1
ATOM 1435 C CA . ILE A 1 182 ? -3.863 13.419 -4.673 1.00 79.69 182 ILE A CA 1
ATOM 1436 C C . ILE A 1 182 ? -2.397 13.474 -4.263 1.00 79.69 182 ILE A C 1
ATOM 1438 O O . ILE A 1 182 ? -1.620 14.255 -4.816 1.00 79.69 182 ILE A O 1
ATOM 1442 N N . PHE A 1 183 ? -2.016 12.632 -3.312 1.00 78.44 183 PHE A N 1
ATOM 1443 C CA . PHE A 1 183 ? -0.624 12.504 -2.918 1.00 78.44 183 PHE A CA 1
ATOM 1444 C C . PHE A 1 183 ? 0.111 11.738 -4.013 1.00 78.44 183 PHE A C 1
ATOM 1446 O O . PHE A 1 183 ? -0.313 10.629 -4.337 1.00 78.44 183 PHE A O 1
ATOM 1453 N N . PRO A 1 184 ? 1.185 12.270 -4.609 1.00 79.69 184 PRO A N 1
ATOM 1454 C CA . PRO A 1 184 ? 1.994 11.509 -5.558 1.00 79.69 184 PRO A CA 1
ATOM 1455 C C . PRO A 1 184 ? 2.651 10.292 -4.873 1.00 79.69 184 PRO A C 1
ATOM 1457 O O . PRO A 1 184 ? 2.789 10.280 -3.648 1.00 79.69 184 PRO A O 1
ATOM 1460 N N . PRO A 1 185 ? 3.016 9.244 -5.632 1.00 77.62 185 PRO A N 1
ATOM 1461 C CA . PRO A 1 185 ? 3.731 8.098 -5.076 1.00 77.62 185 PRO A CA 1
ATOM 1462 C C . PRO A 1 185 ? 5.129 8.505 -4.603 1.00 77.62 185 PRO A C 1
ATOM 1464 O O . PRO A 1 185 ? 5.708 9.481 -5.095 1.00 77.62 185 PRO A O 1
ATOM 1467 N N . PHE A 1 186 ? 5.678 7.751 -3.653 1.00 77.00 186 PHE A N 1
ATOM 1468 C CA . PHE A 1 186 ? 6.947 8.053 -2.998 1.00 77.00 186 PHE A CA 1
ATOM 1469 C C . PHE A 1 186 ? 8.081 8.272 -4.000 1.00 77.00 186 PHE A C 1
ATOM 1471 O O . PHE A 1 186 ? 8.826 9.245 -3.878 1.00 77.00 186 PHE A O 1
ATOM 1478 N N . HIS A 1 187 ? 8.176 7.449 -5.050 1.00 73.12 187 HIS A N 1
ATOM 1479 C CA . HIS A 1 187 ? 9.241 7.587 -6.046 1.00 73.12 187 HIS A CA 1
ATOM 1480 C C . HIS A 1 187 ? 9.177 8.906 -6.830 1.00 73.12 187 HIS A C 1
ATOM 1482 O O . HIS A 1 187 ? 10.216 9.441 -7.220 1.00 73.12 187 HIS A O 1
ATOM 1488 N N . VAL A 1 188 ? 7.984 9.486 -6.992 1.00 74.62 188 VAL A N 1
ATOM 1489 C CA . VAL A 1 188 ? 7.808 10.814 -7.599 1.00 74.62 188 VAL A CA 1
ATOM 1490 C C . VAL A 1 188 ? 8.249 11.917 -6.634 1.00 74.62 188 VAL A C 1
ATOM 1492 O O . VAL A 1 188 ? 9.002 12.805 -7.038 1.00 74.62 188 VAL A O 1
ATOM 1495 N N . LEU A 1 189 ? 7.843 11.855 -5.359 1.00 73.44 189 LEU A N 1
ATOM 1496 C CA . LEU A 1 189 ? 8.248 12.834 -4.333 1.00 73.44 189 LEU A CA 1
ATOM 1497 C C . LEU A 1 189 ? 9.763 12.857 -4.139 1.00 73.44 189 LEU A C 1
ATOM 1499 O O . LEU A 1 189 ? 10.402 13.912 -4.135 1.00 73.44 189 LEU A O 1
ATOM 1503 N N . ARG A 1 190 ? 10.335 11.665 -4.007 1.00 70.94 190 ARG A N 1
ATOM 1504 C CA . ARG A 1 190 ? 11.740 11.452 -3.693 1.00 70.94 190 ARG A CA 1
ATOM 1505 C C . ARG A 1 190 ? 12.663 11.796 -4.868 1.00 70.94 190 ARG A C 1
ATOM 1507 O O . ARG A 1 190 ? 13.805 12.190 -4.635 1.00 70.94 190 ARG A O 1
ATOM 1514 N N . SER A 1 191 ? 12.142 11.782 -6.101 1.00 66.94 191 SER A N 1
ATOM 1515 C CA . SER A 1 191 ? 12.867 12.091 -7.348 1.00 66.94 191 SER A CA 1
ATOM 1516 C C . SER A 1 191 ? 13.964 11.054 -7.698 1.00 66.94 191 SER A C 1
ATOM 1518 O O . SER A 1 191 ? 14.300 10.210 -6.868 1.00 66.94 191 SER A O 1
ATOM 1520 N N . PRO A 1 192 ? 14.544 11.081 -8.917 1.00 72.88 192 PRO A N 1
ATOM 1521 C CA . PRO A 1 192 ? 15.639 10.183 -9.302 1.00 72.88 192 PRO A CA 1
ATOM 1522 C C . PRO A 1 192 ? 16.840 10.224 -8.352 1.00 72.88 192 PRO A C 1
ATOM 1524 O O . PRO A 1 192 ? 17.127 11.271 -7.758 1.00 72.88 192 PRO A O 1
ATOM 1527 N N . TRP A 1 193 ? 17.597 9.119 -8.270 1.00 68.75 193 TRP A N 1
ATOM 1528 C CA . TRP A 1 193 ? 18.728 8.995 -7.334 1.00 68.75 193 TRP A CA 1
ATOM 1529 C C . TRP A 1 193 ? 19.759 10.108 -7.492 1.00 68.75 193 TRP A C 1
ATOM 1531 O O . TRP A 1 193 ? 20.233 10.640 -6.492 1.00 68.75 193 TRP A O 1
ATOM 1541 N N . GLN A 1 194 ? 20.049 10.520 -8.726 1.00 62.94 194 GLN A N 1
ATOM 1542 C CA . GLN A 1 194 ? 20.976 11.621 -8.985 1.00 62.94 194 GLN A CA 1
ATOM 1543 C C . GLN A 1 194 ? 20.552 12.912 -8.261 1.00 62.94 194 GLN A C 1
ATOM 1545 O O . GLN A 1 194 ? 21.341 13.499 -7.527 1.00 62.94 194 GLN A O 1
ATOM 1550 N N . THR A 1 195 ? 19.293 13.327 -8.416 1.00 68.50 195 THR A N 1
ATOM 1551 C CA . THR A 1 195 ? 18.770 14.556 -7.800 1.00 68.50 195 THR A CA 1
ATOM 1552 C C . THR A 1 195 ? 18.683 14.438 -6.282 1.00 68.50 195 THR A C 1
ATOM 1554 O O . THR A 1 195 ? 18.925 15.401 -5.557 1.00 68.50 195 THR A O 1
ATOM 1557 N N . TYR A 1 196 ? 18.339 13.257 -5.773 1.00 67.44 196 TYR A N 1
ATOM 1558 C CA . TYR A 1 196 ? 18.329 13.013 -4.337 1.00 67.44 196 TYR A CA 1
ATOM 1559 C C . TYR A 1 196 ? 19.729 13.115 -3.721 1.00 67.44 196 TYR A C 1
ATOM 1561 O O . TYR A 1 196 ? 19.876 13.755 -2.683 1.00 67.44 196 TYR A O 1
ATOM 1569 N N . PHE A 1 197 ? 20.760 12.580 -4.384 1.00 66.56 197 PHE A N 1
ATOM 1570 C CA . PHE A 1 197 ? 22.140 12.703 -3.909 1.00 66.56 197 PHE A CA 1
ATOM 1571 C C . PHE A 1 197 ? 22.685 14.109 -3.960 1.00 66.56 197 PHE A C 1
ATOM 1573 O O . PHE A 1 197 ? 23.353 14.529 -3.022 1.00 66.56 197 PHE A O 1
ATOM 1580 N N . GLU A 1 198 ? 22.393 14.848 -5.025 1.00 66.56 198 GLU A N 1
ATOM 1581 C CA . GLU A 1 198 ? 22.778 16.255 -5.112 1.00 66.56 198 GLU A CA 1
ATOM 1582 C C . GLU A 1 198 ? 22.191 17.055 -3.931 1.00 66.56 198 GLU A C 1
ATOM 1584 O O . GLU A 1 198 ? 22.894 17.869 -3.326 1.00 66.56 198 GLU A O 1
ATOM 1589 N N . ARG A 1 199 ? 20.946 16.757 -3.520 1.00 66.44 199 ARG A N 1
ATOM 1590 C CA . ARG A 1 199 ? 20.330 17.350 -2.319 1.00 66.44 199 ARG A CA 1
ATOM 1591 C C . ARG A 1 199 ? 21.004 16.897 -1.026 1.00 66.44 199 ARG A C 1
ATOM 1593 O O . ARG A 1 199 ? 21.394 17.750 -0.238 1.00 66.44 199 ARG A O 1
ATOM 1600 N N . LEU A 1 200 ? 21.180 15.591 -0.816 1.00 65.81 200 LEU A N 1
ATOM 1601 C CA . LEU A 1 200 ? 21.834 15.062 0.390 1.00 65.81 200 LEU A CA 1
ATOM 1602 C C . LEU A 1 200 ? 23.255 15.605 0.570 1.00 65.81 200 LEU A C 1
ATOM 1604 O O . LEU A 1 200 ? 23.629 15.994 1.669 1.00 65.81 200 LEU A O 1
ATOM 1608 N N . ASN A 1 201 ? 24.030 15.687 -0.510 1.00 58.97 201 ASN A N 1
ATOM 1609 C CA . ASN A 1 201 ? 25.390 16.216 -0.471 1.00 58.97 201 ASN A CA 1
ATOM 1610 C C . ASN A 1 201 ? 25.419 17.705 -0.088 1.00 58.97 201 ASN A C 1
ATOM 1612 O O . ASN A 1 201 ? 26.354 18.150 0.567 1.00 58.97 201 ASN A O 1
ATOM 1616 N N . THR A 1 202 ? 24.385 18.468 -0.457 1.00 64.12 202 THR A N 1
ATOM 1617 C CA . THR A 1 202 ? 24.239 19.864 -0.016 1.00 64.12 202 THR A CA 1
ATOM 1618 C C . THR A 1 202 ? 24.011 19.932 1.496 1.00 64.12 202 THR A C 1
ATOM 1620 O O . THR A 1 202 ? 24.690 20.692 2.174 1.00 64.12 202 THR A O 1
ATOM 1623 N N . TYR A 1 203 ? 23.132 19.082 2.039 1.00 57.53 203 TYR A N 1
ATOM 1624 C CA . TYR A 1 203 ? 22.869 19.027 3.482 1.00 57.53 203 TYR A CA 1
ATOM 1625 C C . TYR A 1 203 ? 24.092 18.596 4.302 1.00 57.53 203 TYR A C 1
ATOM 1627 O O . TYR A 1 203 ? 24.392 19.209 5.321 1.00 57.53 203 TYR A O 1
ATOM 1635 N N . LEU A 1 204 ? 24.839 17.592 3.836 1.00 53.34 204 LEU A N 1
ATOM 1636 C CA . LEU A 1 204 ? 26.046 17.119 4.524 1.00 53.34 204 LEU A CA 1
ATOM 1637 C C . LEU A 1 204 ? 27.159 18.180 4.547 1.00 53.34 204 LEU A C 1
ATOM 1639 O O . LEU A 1 204 ? 27.880 18.293 5.531 1.00 53.34 204 LEU A O 1
ATOM 1643 N N . GLN A 1 205 ? 27.274 19.000 3.497 1.00 54.66 205 GLN A N 1
ATOM 1644 C CA . GLN A 1 205 ? 28.228 20.115 3.466 1.00 54.66 205 GLN A CA 1
ATOM 1645 C C . GLN A 1 205 ? 27.824 21.284 4.376 1.00 54.66 205 GLN A C 1
ATOM 1647 O O . GLN A 1 205 ? 28.692 22.038 4.809 1.00 54.66 205 GLN A O 1
ATOM 1652 N N . GLU A 1 206 ? 26.531 21.449 4.663 1.00 53.47 206 GLU A N 1
ATOM 1653 C CA . GLU A 1 206 ? 26.022 22.474 5.581 1.00 53.47 206 GLU A CA 1
ATOM 1654 C C . GLU A 1 206 ? 26.174 22.077 7.059 1.00 53.47 206 GLU A C 1
ATOM 1656 O O . GLU A 1 206 ? 26.336 22.958 7.898 1.00 53.47 206 GLU A O 1
ATOM 1661 N N . GLU A 1 207 ? 26.169 20.782 7.395 1.00 48.09 207 GLU A N 1
ATOM 1662 C CA . GLU A 1 207 ? 26.416 20.300 8.767 1.00 48.09 207 GLU A CA 1
ATOM 1663 C C . GLU A 1 207 ? 27.905 20.303 9.165 1.00 48.09 207 GLU A C 1
ATOM 1665 O O . GLU A 1 207 ? 28.229 20.337 10.354 1.00 48.09 207 GLU A O 1
ATOM 1670 N N . GLU A 1 208 ? 28.817 20.289 8.189 1.00 47.03 208 GLU A N 1
ATOM 1671 C CA . GLU A 1 208 ? 30.271 20.331 8.413 1.00 47.03 208 GLU A CA 1
ATOM 1672 C C . GLU A 1 208 ? 30.861 21.761 8.493 1.00 47.03 208 GLU A C 1
ATOM 1674 O O . GLU A 1 208 ? 32.057 21.904 8.776 1.00 47.03 208 GLU A O 1
ATOM 1679 N N . ALA A 1 209 ? 30.061 22.812 8.257 1.00 45.53 209 ALA A N 1
ATOM 1680 C CA . ALA A 1 209 ? 30.484 24.223 8.194 1.00 45.53 209 ALA A CA 1
ATOM 1681 C C . ALA A 1 209 ? 30.136 25.038 9.455 1.00 45.53 209 ALA A C 1
ATOM 1683 O O . ALA A 1 209 ? 30.983 25.878 9.854 1.00 45.53 209 ALA A O 1
#

pLDDT: mean 85.12, std 16.82, range [34.75, 98.62]

Sequence (209 aa):
DPNTGQSLCYEPLWYAIVAEKHPDLRLVDPLLDCILNPEDPYDFDDSLLEEASYLLSQLAETFPAEVPLKTLAALERMAARKEDCPSAIFVHDALRPLDLEQYGDRLLAYFQHPHCQSPEILAGTLANMGMVQAIPKIKSFLDLAKLDQKMASSSREADLFQFLITEYQAALDLLEGRKNEIFPPFHVLRSPWQTYFERLNTYLQEEEA

Secondary structure (DSSP, 8-state):
----------HHHHHHHHHHHS--GGGHHHHHHHHHS-SSTTS--HHHHHHHHHHHHHHHHHSTTTHHHHHHHHHHHHHHHT---GGGGGGGGGGTT--HHHHHHHHHHHHHSTT-S-HHHHHHHHHHTT-GGGHHHHHHHHHHHHHHHHH-SSHHHHHHHHHHHHHHHHHHHHHTTS---PPPPHHHHH--HHHHHHHHHHHHHHH--